Protein AF-A0A816FY00-F1 (afdb_monomer_lite)

Radius of gyration: 18.05 Å; chains: 1; bounding box: 45×48×45 Å

Organism: NCBI:txid392033

Sequence (236 aa):
DRNTFQRFDRFNANYNPVGKMMLREIFMKTDNYIDGLFFAELLQEVIADLEASKYQHAELRLSIQGKSIDEWEKLATWFLKNKMHSTNVSYMIQIPRIYNVHHANGKLKNFQELLTNLFQPLFDATINPESQPDLFRFMLLFTGFDSVDDESKPEKLLIENNMVCPDQWDTNENPPYAYYLFYMYANILTLNQLRRSRGLNTYQFRPHCGEAGDVSHLTAAYMFAENISHGLVLRQ

InterPro domains:
  IPR006329 AMP deaminase [PF19326] (1-235)
  IPR006329 AMP deaminase [PTHR11359] (1-235)
  IPR032466 Metal-dependent hydrolase [SSF51556] (2-235)

Foldseek 3Di:
DVCCQLAVVSVCVVCVVPSDNVVCQQQPDCDHPVNNVNVLVVLVVVQVVQQVPPPAAEEEEDEDALLALCSLLSVLCSCVVSVVDHPRYAYEYEYELPVLVSLVVVSDQWQVSSLCSVQVVLVVCLVPVPVRVSSVVVVQGHAAYEYDDNQADDDDLDPDPPDDDRVPGRDSDRHDLLVVLVSVQVSLVVSQVSCVVVVGHGHFYEYAFDQDHDPSRVVSCVVRGPYYDPNVNVVD

Secondary structure (DSSP, 8-state):
-TTSSS-HHHHHHHT-TTS-HHHHHHHS-SSSTTTTHHHHHHHHHHHHHHHHSTT--EEEEEE---S-TTHHHHHHHHHHHTT---SSEEEEEEEE--HHHHHHTTS-SSHHHHHHHHHHHHHHHHH-TTTSHHHHHHHTTEEEEEEE--TTS-------TTPPPTTT--SSSPPPHHHHHHHHHHHHHHHHHHHHHTT----EE--EESSSS-HHHHHHHHHH-S--EE-GGGG-

pLDDT: mean 87.2, std 15.58, range [35.19, 98.44]

Structure (mmCIF, N/CA/C/O backbone):
data_AF-A0A816FY00-F1
#
_entry.id   AF-A0A816FY00-F1
#
loop_
_atom_site.group_PDB
_atom_site.id
_atom_site.type_symbol
_atom_site.label_atom_id
_atom_site.label_alt_id
_atom_site.label_comp_id
_atom_site.label_asym_id
_atom_site.label_entity_id
_atom_site.label_seq_id
_atom_site.pdbx_PDB_ins_code
_atom_site.Cartn_x
_atom_site.Cartn_y
_atom_site.Cartn_z
_atom_site.occupancy
_atom_site.B_iso_or_equiv
_atom_site.auth_seq_id
_atom_site.auth_comp_id
_atom_site.auth_asym_id
_atom_site.auth_atom_id
_atom_site.pdbx_PDB_model_num
ATOM 1 N N . ASP A 1 1 ? -11.673 18.425 -9.192 1.00 37.00 1 ASP A N 1
ATOM 2 C CA . ASP A 1 1 ? -11.351 18.328 -10.628 1.00 37.00 1 ASP A CA 1
ATOM 3 C C . ASP A 1 1 ? -11.166 16.881 -11.047 1.00 37.00 1 ASP A C 1
ATOM 5 O O . ASP A 1 1 ? -10.530 16.128 -10.327 1.00 37.00 1 ASP A O 1
ATOM 9 N N . ARG A 1 2 ? -11.745 16.469 -12.181 1.00 37.97 2 ARG A N 1
ATOM 10 C CA . ARG A 1 2 ? -11.732 15.069 -12.669 1.00 37.97 2 ARG A CA 1
ATOM 11 C C . ARG A 1 2 ? -10.391 14.611 -13.268 1.00 37.97 2 ARG A C 1
ATOM 13 O O . ARG A 1 2 ? -10.253 13.440 -13.590 1.00 37.97 2 ARG A O 1
ATOM 20 N N . ASN A 1 3 ? -9.412 15.511 -13.377 1.00 37.44 3 ASN A N 1
ATOM 21 C CA . ASN A 1 3 ? -8.142 15.274 -14.078 1.00 37.44 3 ASN A CA 1
ATOM 22 C C . ASN A 1 3 ? -6.909 15.323 -13.152 1.00 37.44 3 ASN A C 1
ATOM 24 O O . ASN A 1 3 ? -5.776 15.353 -13.629 1.00 37.44 3 ASN A O 1
ATOM 28 N N . THR A 1 4 ? -7.107 15.379 -11.831 1.00 35.19 4 THR A N 1
ATOM 29 C CA . THR A 1 4 ? -6.018 15.429 -10.836 1.00 35.19 4 THR A CA 1
ATOM 30 C C . THR A 1 4 ? -5.309 14.083 -10.676 1.00 35.19 4 THR A C 1
ATOM 32 O O . THR A 1 4 ? -4.136 14.066 -10.320 1.00 35.19 4 THR A O 1
ATOM 35 N N . PHE A 1 5 ? -6.018 12.983 -10.949 1.00 40.91 5 PHE A N 1
ATOM 36 C CA . PHE A 1 5 ? -5.517 11.609 -10.831 1.00 40.91 5 PHE A CA 1
ATOM 37 C C . PHE A 1 5 ? -4.819 11.102 -12.103 1.00 40.91 5 PHE A C 1
ATOM 39 O O . PHE A 1 5 ? -3.927 10.275 -12.002 1.00 40.91 5 PHE A O 1
ATOM 46 N N . GLN A 1 6 ? -5.100 11.709 -13.263 1.00 39.25 6 GLN A N 1
ATOM 47 C CA . GLN A 1 6 ? -4.593 11.296 -14.584 1.00 39.25 6 GLN A CA 1
ATOM 48 C C . GLN A 1 6 ? -3.072 11.425 -14.780 1.00 39.25 6 GLN A C 1
ATOM 50 O O . GLN A 1 6 ? -2.568 11.071 -15.839 1.00 39.25 6 GLN A O 1
ATOM 55 N N . ARG A 1 7 ? -2.349 12.043 -13.838 1.00 42.03 7 ARG A N 1
ATOM 56 C CA . ARG A 1 7 ? -0.944 12.436 -14.005 1.00 42.03 7 ARG A CA 1
ATOM 57 C C . ARG A 1 7 ? -0.260 12.566 -12.649 1.00 42.03 7 ARG A C 1
ATOM 59 O O . ARG A 1 7 ? -0.547 13.502 -11.904 1.00 42.03 7 ARG A O 1
ATOM 66 N N . PHE A 1 8 ? 0.636 11.641 -12.305 1.00 43.47 8 PHE A N 1
ATOM 67 C CA . PHE A 1 8 ? 1.296 11.602 -10.988 1.00 43.47 8 PHE A CA 1
ATOM 68 C C . PHE A 1 8 ? 2.230 12.815 -10.756 1.00 43.47 8 PHE A C 1
ATOM 70 O O . PHE A 1 8 ? 2.408 13.282 -9.632 1.00 43.47 8 PHE A O 1
ATOM 77 N N . ASP A 1 9 ? 2.766 13.397 -11.831 1.00 42.59 9 ASP A N 1
ATOM 78 C CA . ASP A 1 9 ? 3.434 14.706 -11.887 1.00 42.59 9 ASP A CA 1
ATOM 79 C C . ASP A 1 9 ? 2.476 15.862 -11.541 1.00 42.59 9 ASP A C 1
ATOM 81 O O . ASP A 1 9 ? 2.833 16.738 -10.750 1.00 42.59 9 ASP A O 1
ATOM 85 N N . ARG A 1 10 ? 1.229 15.834 -12.034 1.00 44.03 10 ARG A N 1
ATOM 86 C CA . ARG A 1 10 ? 0.175 16.772 -11.608 1.00 44.03 10 ARG A CA 1
ATOM 87 C C . ARG A 1 10 ? -0.351 16.488 -10.207 1.00 44.03 10 ARG A C 1
ATOM 89 O O . ARG A 1 10 ? -0.669 17.442 -9.520 1.00 44.03 10 ARG A O 1
ATOM 96 N N . PHE A 1 11 ? -0.406 15.247 -9.736 1.00 44.97 11 PHE A N 1
ATOM 97 C CA . PHE A 1 11 ? -0.705 14.929 -8.334 1.00 44.97 11 PHE A CA 1
ATOM 98 C C . PHE A 1 11 ? 0.363 15.547 -7.417 1.00 44.97 11 PHE A C 1
ATOM 100 O O . PHE A 1 11 ? 0.049 16.303 -6.498 1.00 44.97 11 PHE A O 1
ATOM 107 N N . ASN A 1 12 ? 1.642 15.351 -7.746 1.00 44.19 12 ASN A N 1
ATOM 108 C CA . ASN A 1 12 ? 2.761 15.986 -7.052 1.00 44.19 12 ASN A CA 1
ATOM 109 C C . ASN A 1 12 ? 2.719 17.527 -7.125 1.00 44.19 12 ASN A C 1
ATOM 111 O O . ASN A 1 12 ? 3.155 18.172 -6.173 1.00 44.19 12 ASN A O 1
ATOM 115 N N . ALA A 1 13 ? 2.201 18.114 -8.212 1.00 42.22 13 ALA A N 1
ATOM 116 C CA . ALA A 1 13 ? 2.067 19.564 -8.391 1.00 42.22 13 ALA A CA 1
ATOM 117 C C . ALA A 1 13 ? 0.778 20.171 -7.790 1.00 42.22 13 ALA A C 1
ATOM 119 O O . ALA A 1 13 ? 0.798 21.318 -7.361 1.00 42.22 13 ALA A O 1
ATOM 120 N N . ASN A 1 14 ? -0.328 19.427 -7.716 1.00 42.84 14 ASN A N 1
ATOM 121 C CA . ASN A 1 14 ? -1.619 19.893 -7.193 1.00 42.84 14 ASN A CA 1
ATOM 122 C C . ASN A 1 14 ? -1.680 19.820 -5.660 1.00 42.84 14 ASN A C 1
ATOM 124 O O . ASN A 1 14 ? -2.319 20.657 -5.034 1.00 42.84 14 ASN A O 1
ATOM 128 N N . TYR A 1 15 ? -0.939 18.892 -5.045 1.00 44.06 15 TYR A N 1
ATOM 129 C CA . TYR A 1 15 ? -0.671 18.876 -3.598 1.00 44.06 15 TYR A CA 1
ATOM 130 C C . TYR A 1 15 ? 0.555 19.711 -3.211 1.00 44.06 15 TYR A C 1
ATOM 132 O O . TYR A 1 15 ? 1.129 19.568 -2.132 1.00 44.06 15 TYR A O 1
ATOM 140 N N . ASN A 1 16 ? 0.965 20.597 -4.114 1.00 41.16 16 ASN A N 1
ATOM 141 C CA . ASN A 1 16 ? 1.991 21.587 -3.893 1.00 41.16 16 ASN A CA 1
ATOM 142 C C . ASN A 1 16 ? 1.326 22.973 -3.899 1.00 41.16 16 ASN A C 1
ATOM 144 O O . ASN A 1 16 ? 1.417 23.681 -4.903 1.00 41.16 16 ASN A O 1
ATOM 148 N N . PRO A 1 17 ? 0.640 23.369 -2.804 1.00 39.69 17 PRO A N 1
ATOM 149 C CA . PRO A 1 17 ? -0.253 24.534 -2.776 1.00 39.69 17 PRO A CA 1
ATOM 150 C C . PRO A 1 17 ? 0.426 25.867 -3.145 1.00 39.69 17 PRO A C 1
ATOM 152 O O . PRO A 1 17 ? -0.260 26.863 -3.345 1.00 39.69 17 PRO A O 1
ATOM 155 N N . VAL A 1 18 ? 1.764 25.897 -3.256 1.00 42.09 18 VAL A N 1
ATOM 156 C CA . VAL A 1 18 ? 2.562 27.085 -3.614 1.00 42.09 18 VAL A CA 1
ATOM 157 C C . VAL A 1 18 ? 3.756 26.748 -4.537 1.00 42.09 18 VAL A C 1
ATOM 159 O O . VAL A 1 18 ? 4.705 27.521 -4.642 1.00 42.09 18 VAL A O 1
ATOM 162 N N . GLY A 1 19 ? 3.807 25.568 -5.166 1.00 43.88 19 GLY A N 1
ATOM 163 C CA . GLY A 1 19 ? 4.970 25.164 -5.981 1.00 43.88 19 GLY A CA 1
ATOM 164 C C . GLY A 1 19 ? 6.251 24.826 -5.185 1.00 43.88 19 GLY A C 1
ATOM 165 O O . GLY A 1 19 ? 7.264 24.454 -5.774 1.00 43.88 19 GLY A O 1
ATOM 166 N N . LYS A 1 20 ? 6.211 24.848 -3.846 1.00 51.03 20 LYS A N 1
ATOM 167 C CA . LYS A 1 20 ? 7.284 24.400 -2.942 1.00 51.03 20 LYS A CA 1
ATOM 168 C C . LYS A 1 20 ? 7.072 22.967 -2.425 1.00 51.03 20 LYS A C 1
ATOM 170 O O . LYS A 1 20 ? 6.266 22.746 -1.522 1.00 51.03 20 LYS A O 1
ATOM 175 N N . MET A 1 21 ? 7.901 22.022 -2.890 1.00 63.62 21 MET A N 1
ATOM 176 C CA . MET A 1 21 ? 7.924 20.616 -2.420 1.00 63.62 21 MET A CA 1
ATOM 177 C C . MET A 1 21 ? 7.972 20.473 -0.887 1.00 63.62 21 MET A C 1
ATOM 179 O O . MET A 1 21 ? 7.431 19.518 -0.334 1.00 63.62 21 MET A O 1
ATOM 183 N N . MET A 1 22 ? 8.560 21.462 -0.211 1.00 72.94 22 MET A N 1
ATOM 184 C CA . MET A 1 22 ? 8.667 21.548 1.244 1.00 72.94 22 MET A CA 1
ATOM 185 C C . MET A 1 22 ? 7.310 21.528 1.966 1.00 72.94 22 MET A C 1
ATOM 187 O O . MET A 1 22 ? 7.191 20.887 3.002 1.00 72.94 22 MET A O 1
ATOM 191 N N . LEU A 1 23 ? 6.264 22.172 1.432 1.00 78.31 23 LEU A N 1
ATOM 192 C CA . LEU A 1 23 ? 4.955 22.197 2.105 1.00 78.31 23 LEU A CA 1
ATOM 193 C C . LEU A 1 23 ? 4.289 20.824 2.089 1.00 78.31 23 LEU A C 1
ATOM 195 O O . LEU A 1 23 ? 3.746 20.387 3.096 1.00 78.31 23 LEU A O 1
ATOM 199 N N . ARG A 1 24 ? 4.389 20.108 0.969 1.00 78.19 24 ARG A N 1
ATOM 200 C CA . ARG A 1 24 ? 3.896 18.733 0.881 1.00 78.19 24 ARG A CA 1
ATOM 201 C C . ARG A 1 24 ? 4.625 17.819 1.863 1.00 78.19 24 ARG A C 1
ATOM 203 O O . ARG A 1 24 ? 4.010 16.960 2.480 1.00 78.19 24 ARG A O 1
ATOM 210 N N . GLU A 1 25 ? 5.933 17.995 2.004 1.00 79.69 25 GLU A N 1
ATOM 211 C CA . GLU A 1 25 ? 6.725 17.230 2.964 1.00 79.69 25 GLU A CA 1
ATOM 212 C C . GLU A 1 25 ? 6.317 17.500 4.414 1.00 79.69 25 GLU A C 1
ATOM 214 O O . GLU A 1 25 ? 6.213 16.563 5.201 1.00 79.69 25 GLU A O 1
ATOM 219 N N . ILE A 1 26 ? 6.021 18.753 4.752 1.00 84.12 26 ILE A N 1
ATOM 220 C CA . ILE A 1 26 ? 5.603 19.145 6.101 1.00 84.12 26 ILE A CA 1
ATOM 221 C C . ILE A 1 26 ? 4.173 18.673 6.415 1.00 84.12 26 ILE A C 1
ATOM 223 O O . ILE A 1 26 ? 3.938 18.126 7.490 1.00 84.12 26 ILE A O 1
ATOM 227 N N . PHE A 1 27 ? 3.225 18.862 5.493 1.00 85.56 27 PHE A N 1
ATOM 228 C CA . PHE A 1 27 ? 1.791 18.683 5.767 1.00 85.56 27 PHE A CA 1
ATOM 229 C C . PHE A 1 27 ? 1.194 17.366 5.265 1.00 85.56 27 PHE A C 1
ATOM 231 O O . PHE A 1 27 ? 0.090 17.019 5.666 1.00 85.56 27 PHE A O 1
ATOM 238 N N . MET A 1 28 ? 1.867 16.646 4.363 1.00 84.81 28 MET A N 1
ATOM 239 C CA . MET A 1 28 ? 1.274 15.505 3.643 1.00 84.81 28 MET A CA 1
ATOM 240 C C . MET A 1 28 ? 2.173 14.265 3.603 1.00 84.81 28 MET A C 1
ATOM 242 O O . MET A 1 28 ? 2.001 13.399 2.743 1.00 84.81 28 MET A O 1
ATOM 246 N N . LYS A 1 29 ? 3.155 14.175 4.505 1.00 84.38 29 LYS A N 1
ATOM 247 C CA . LYS A 1 29 ? 3.964 12.969 4.709 1.00 84.38 29 LYS A CA 1
ATOM 248 C C . LYS A 1 29 ? 3.895 12.523 6.164 1.00 84.38 29 LYS A C 1
ATOM 250 O O . LYS A 1 29 ? 3.861 13.350 7.069 1.00 84.38 29 LYS A O 1
ATOM 255 N N . THR A 1 30 ? 3.928 11.209 6.357 1.00 84.75 30 THR A N 1
ATOM 256 C CA . THR A 1 30 ? 4.007 10.547 7.667 1.00 84.75 30 THR A CA 1
ATOM 257 C C . THR A 1 30 ? 5.430 10.564 8.240 1.00 84.75 30 THR A C 1
ATOM 259 O O . THR A 1 30 ? 5.605 10.689 9.445 1.00 84.75 30 THR A O 1
ATOM 262 N N . ASP A 1 31 ? 6.445 10.487 7.374 1.00 85.00 31 ASP A N 1
ATOM 263 C CA . ASP A 1 31 ? 7.877 10.522 7.710 1.00 85.00 31 ASP A CA 1
ATOM 264 C C . ASP A 1 31 ? 8.455 11.893 7.307 1.00 85.00 31 ASP A C 1
ATOM 266 O O . ASP A 1 31 ? 8.712 12.148 6.124 1.00 85.00 31 ASP A O 1
ATOM 270 N N . ASN A 1 32 ? 8.583 12.805 8.278 1.00 87.00 32 ASN A N 1
ATOM 271 C CA . ASN A 1 32 ? 9.189 14.132 8.121 1.00 87.00 32 ASN A CA 1
ATOM 272 C C . ASN A 1 32 ? 9.865 14.592 9.433 1.00 87.00 32 ASN A C 1
ATOM 274 O O . ASN A 1 32 ? 9.878 13.855 10.412 1.00 87.00 32 ASN A O 1
ATOM 278 N N . TYR A 1 33 ? 10.425 15.809 9.465 1.00 87.31 33 TYR A N 1
ATOM 279 C CA . TYR A 1 33 ? 11.189 16.327 10.617 1.00 87.31 33 TYR A CA 1
ATOM 280 C C . TYR A 1 33 ? 10.426 16.333 11.958 1.00 87.31 33 TYR A C 1
ATOM 282 O O . TYR A 1 33 ? 11.054 16.293 13.011 1.00 87.31 33 TYR A O 1
ATOM 290 N N . ILE A 1 34 ? 9.092 16.392 11.928 1.00 90.19 34 ILE A N 1
ATOM 291 C CA . ILE A 1 34 ? 8.226 16.406 13.118 1.00 90.19 34 ILE A CA 1
ATOM 292 C C . ILE A 1 34 ? 7.357 15.143 13.207 1.00 90.19 34 ILE A C 1
ATOM 294 O O . ILE A 1 34 ? 6.250 15.188 13.743 1.00 90.19 34 ILE A O 1
ATOM 298 N N . ASP A 1 35 ? 7.826 14.034 12.630 1.00 89.88 35 ASP A N 1
ATOM 299 C CA . ASP A 1 35 ? 7.132 12.743 12.601 1.00 89.88 35 ASP A CA 1
ATOM 300 C C . ASP A 1 35 ? 5.690 12.844 12.074 1.00 89.88 35 ASP A C 1
ATOM 302 O O . ASP A 1 35 ? 4.761 12.271 12.642 1.00 89.88 35 ASP A O 1
ATOM 306 N N . GLY A 1 36 ? 5.466 13.644 11.027 1.00 90.56 36 GLY A N 1
ATOM 307 C CA . GLY A 1 36 ? 4.172 13.727 10.349 1.00 90.56 36 GLY A CA 1
ATOM 308 C C . GLY A 1 36 ? 3.031 14.287 11.203 1.00 90.56 36 GLY A C 1
ATOM 309 O O . GLY A 1 36 ? 1.873 14.004 10.895 1.00 90.56 36 GLY A O 1
ATOM 310 N N . LEU A 1 37 ? 3.327 15.061 12.256 1.00 92.19 37 LEU A N 1
ATOM 311 C CA . LEU A 1 37 ? 2.327 15.614 13.180 1.00 92.19 37 LEU A CA 1
ATOM 312 C C . LEU A 1 37 ? 1.216 16.393 12.460 1.00 92.19 37 LEU A C 1
ATOM 314 O O . LEU A 1 37 ? 0.043 16.117 12.675 1.00 92.19 37 LEU A O 1
ATOM 318 N N . PHE A 1 38 ? 1.561 17.307 11.549 1.00 93.06 38 PHE A N 1
ATOM 319 C CA . PHE A 1 38 ? 0.537 18.085 10.841 1.00 93.06 38 PHE A CA 1
ATOM 320 C C . PHE A 1 38 ? -0.336 17.236 9.918 1.00 93.06 38 PHE A C 1
ATOM 322 O O . PHE A 1 38 ? -1.526 17.503 9.769 1.00 93.06 38 PHE A O 1
ATOM 329 N N . PHE A 1 39 ? 0.247 16.212 9.287 1.00 93.69 39 PHE A N 1
ATOM 330 C CA . PHE A 1 39 ? -0.537 15.298 8.465 1.00 93.69 39 PHE A CA 1
ATOM 331 C C . PHE A 1 39 ? -1.509 14.491 9.331 1.00 93.69 39 PHE A C 1
ATOM 333 O O . PHE A 1 39 ? -2.654 14.282 8.938 1.00 93.69 39 PHE A O 1
ATOM 340 N N . ALA A 1 40 ? -1.067 14.086 10.524 1.00 94.31 40 ALA A N 1
ATOM 341 C CA . ALA A 1 40 ? -1.908 13.421 11.504 1.00 94.31 40 ALA A CA 1
ATOM 342 C C . ALA A 1 40 ? -3.064 14.317 11.977 1.00 94.31 40 ALA A C 1
ATOM 344 O O . ALA A 1 40 ? -4.211 13.889 11.917 1.00 94.31 40 ALA A O 1
ATOM 345 N N . GLU A 1 41 ? -2.792 15.558 12.383 1.00 94.50 41 GLU A N 1
ATOM 346 C CA . GLU A 1 41 ? -3.830 16.505 12.819 1.00 94.50 41 GLU A CA 1
ATOM 347 C C . GLU A 1 41 ? -4.879 16.736 11.723 1.00 94.50 41 GLU A C 1
ATOM 349 O O . GLU A 1 41 ? -6.076 16.612 11.966 1.00 94.50 41 GLU A O 1
ATOM 354 N N . LEU A 1 42 ? -4.438 16.973 10.484 1.00 93.38 42 LEU A N 1
ATOM 355 C CA . LEU A 1 42 ? -5.351 17.157 9.358 1.00 93.38 42 LEU A CA 1
ATOM 356 C C . LEU A 1 42 ? -6.198 15.907 9.092 1.00 93.38 42 LEU A C 1
ATOM 358 O O . LEU A 1 42 ? -7.389 16.011 8.804 1.00 93.38 42 LEU A O 1
ATOM 362 N N . LEU A 1 43 ? -5.594 14.721 9.179 1.00 94.06 43 LEU A N 1
ATOM 363 C CA . LEU A 1 43 ? -6.311 13.473 8.961 1.00 94.06 43 LEU A CA 1
ATOM 364 C C . LEU A 1 43 ? -7.305 13.175 10.092 1.00 94.06 43 LEU A C 1
ATOM 366 O O . LEU A 1 43 ? -8.374 12.641 9.816 1.00 94.06 43 LEU A O 1
ATOM 370 N N . GLN A 1 44 ? -6.990 13.543 11.336 1.00 94.94 44 GLN A N 1
ATOM 371 C CA . GLN A 1 44 ? -7.897 13.394 12.477 1.00 94.94 44 GLN A CA 1
ATOM 372 C C . GLN A 1 44 ? -9.168 14.226 12.318 1.00 94.94 44 GLN A C 1
ATOM 374 O O . GLN A 1 44 ? -10.246 13.702 12.578 1.00 94.94 44 GLN A O 1
ATOM 379 N N . GLU A 1 45 ? -9.068 15.465 11.829 1.00 95.00 45 GLU A N 1
ATOM 380 C CA . GLU A 1 45 ? -10.251 16.287 11.530 1.00 95.00 45 GLU A CA 1
ATOM 381 C C . GLU A 1 45 ? -11.140 15.617 10.468 1.00 95.00 45 GLU A C 1
ATOM 383 O O . GLU A 1 45 ? -12.352 15.502 10.638 1.00 95.00 45 GLU A O 1
ATOM 388 N N . VAL A 1 46 ? -10.537 15.060 9.409 1.00 93.75 46 VAL A N 1
ATOM 389 C CA . VAL A 1 46 ? -11.278 14.320 8.370 1.00 93.75 46 VAL A CA 1
ATOM 390 C C . VAL A 1 46 ? -11.934 13.053 8.929 1.00 93.75 46 VAL A C 1
ATOM 392 O O . VAL A 1 46 ? -13.061 12.723 8.557 1.00 93.75 46 VAL A O 1
ATOM 395 N N . ILE A 1 47 ? -11.244 12.325 9.811 1.00 95.00 47 ILE A N 1
ATOM 396 C CA . ILE A 1 47 ? -11.801 11.144 10.481 1.00 95.00 47 ILE A CA 1
ATOM 397 C C . ILE A 1 47 ? -12.989 11.551 11.359 1.00 95.00 47 ILE A C 1
ATOM 399 O O . ILE A 1 47 ? -14.031 10.907 11.278 1.00 95.00 47 ILE A O 1
ATOM 403 N N . ALA A 1 48 ? -12.864 12.625 12.141 1.00 94.44 48 ALA A N 1
ATOM 404 C CA . ALA A 1 48 ? -13.931 13.119 13.008 1.00 94.44 48 ALA A CA 1
ATOM 405 C C . ALA A 1 48 ? -15.187 13.505 12.207 1.00 94.44 48 ALA A C 1
ATOM 407 O O . ALA A 1 48 ? -16.300 13.133 12.586 1.00 94.44 48 ALA A O 1
ATOM 408 N N . ASP A 1 49 ? -15.015 14.168 11.060 1.00 94.06 49 ASP A N 1
ATOM 409 C CA . ASP A 1 49 ? -16.117 14.493 10.148 1.00 94.06 49 ASP A CA 1
ATOM 410 C C . ASP A 1 49 ? -16.798 13.233 9.583 1.00 94.06 49 ASP A C 1
ATOM 412 O O . ASP A 1 49 ? -18.029 13.161 9.505 1.00 94.06 49 ASP A O 1
ATOM 416 N N . LEU A 1 50 ? -16.016 12.213 9.208 1.00 94.31 50 LEU A N 1
ATOM 417 C CA . LEU A 1 50 ? -16.548 10.937 8.714 1.00 94.31 50 LEU A CA 1
ATOM 418 C C . LEU A 1 50 ? -17.280 10.152 9.811 1.00 94.31 50 LEU A C 1
ATOM 420 O O . LEU A 1 50 ? -18.311 9.545 9.531 1.00 94.31 50 LEU A O 1
ATOM 424 N N . GLU A 1 51 ? -16.801 10.193 11.054 1.00 93.62 51 GLU A N 1
ATOM 425 C CA . GLU A 1 51 ? -17.455 9.557 12.206 1.00 93.62 51 GLU A CA 1
ATOM 426 C C . GLU A 1 51 ? -18.758 10.255 12.609 1.00 93.62 51 GLU A C 1
ATOM 428 O O . GLU A 1 51 ? -19.712 9.595 13.030 1.00 93.62 51 GLU A O 1
ATOM 433 N N . ALA A 1 52 ? -18.852 11.575 12.421 1.00 92.88 52 ALA A N 1
ATOM 434 C CA . ALA A 1 52 ? -20.098 12.314 12.620 1.00 92.88 52 ALA A CA 1
ATOM 435 C C . ALA A 1 52 ? -21.196 11.891 11.620 1.00 92.88 52 ALA A C 1
ATOM 437 O O . ALA A 1 52 ? -22.392 12.063 11.881 1.00 92.88 52 ALA A O 1
ATOM 438 N N . SER A 1 53 ? -20.811 11.307 10.482 1.00 92.44 53 SER A N 1
ATOM 439 C CA . SER A 1 53 ? -21.710 10.888 9.414 1.00 92.44 53 SER A CA 1
ATOM 440 C C . SER A 1 53 ? -21.970 9.379 9.437 1.00 92.44 53 SER A C 1
ATOM 442 O O . SER A 1 53 ? -21.201 8.566 8.932 1.00 92.44 53 SER A O 1
ATOM 444 N N . LYS A 1 54 ? -23.136 8.983 9.965 1.00 88.50 54 LYS A N 1
ATOM 445 C CA . LYS A 1 54 ? -23.503 7.571 10.206 1.00 88.50 54 LYS A CA 1
ATOM 446 C C . LYS A 1 54 ? -23.347 6.628 9.001 1.00 88.50 54 LYS A C 1
ATOM 448 O O . LYS A 1 54 ? -23.126 5.439 9.197 1.00 88.50 54 LYS A O 1
ATOM 453 N N . TYR A 1 55 ? -23.541 7.122 7.779 1.00 92.56 55 TYR A N 1
ATOM 454 C CA . TYR A 1 55 ? -23.584 6.289 6.569 1.00 92.56 55 TYR A CA 1
ATOM 455 C C . TYR A 1 55 ? -22.399 6.514 5.630 1.00 92.56 55 TYR A C 1
ATOM 457 O O . TYR A 1 55 ? -22.369 5.941 4.540 1.00 92.56 55 TYR A O 1
ATOM 465 N N . GLN A 1 56 ? -21.445 7.364 6.010 1.00 93.75 56 GLN A N 1
ATOM 466 C CA . GLN A 1 56 ? -20.262 7.621 5.203 1.00 93.75 56 GLN A CA 1
ATOM 467 C C . GLN A 1 56 ? -19.094 6.814 5.750 1.00 93.75 56 GLN A C 1
ATOM 469 O O . GLN A 1 56 ? -18.719 6.926 6.913 1.00 93.75 56 GLN A O 1
ATOM 474 N N . HIS A 1 57 ? -18.530 5.994 4.872 1.00 94.81 57 HIS A N 1
ATOM 475 C CA . HIS A 1 57 ? -17.335 5.216 5.142 1.00 94.81 57 HIS A CA 1
ATOM 476 C C . HIS A 1 57 ? -16.286 5.549 4.092 1.00 94.81 57 HIS A C 1
ATOM 478 O O . HIS A 1 57 ? -16.618 5.827 2.936 1.00 94.81 57 HIS A O 1
ATOM 484 N N . ALA A 1 58 ? -15.023 5.498 4.494 1.00 95.25 58 ALA A N 1
ATOM 485 C CA . ALA A 1 58 ? -13.903 5.718 3.598 1.00 95.25 58 ALA A CA 1
ATOM 486 C C . ALA A 1 58 ? -12.883 4.592 3.738 1.00 95.25 58 ALA A C 1
ATOM 488 O O . ALA A 1 58 ? -12.596 4.120 4.836 1.00 95.25 58 ALA A O 1
ATOM 489 N N . GLU A 1 59 ? -12.300 4.192 2.615 1.00 95.12 59 GLU A N 1
ATOM 490 C CA . GLU A 1 59 ? -11.085 3.390 2.611 1.00 95.12 59 GLU A CA 1
ATOM 491 C C . GLU A 1 59 ? -9.940 4.264 2.106 1.00 95.12 59 GLU A C 1
ATOM 493 O O . GLU A 1 59 ? -9.862 4.602 0.923 1.00 95.12 59 GLU A O 1
ATOM 498 N N . LEU A 1 60 ? -9.095 4.702 3.035 1.00 94.94 60 LEU A N 1
ATOM 499 C CA . LEU A 1 60 ? -7.984 5.597 2.754 1.00 94.94 60 LEU A CA 1
ATOM 500 C C . LEU A 1 60 ? -6.736 4.806 2.382 1.00 94.94 60 LEU A C 1
ATOM 502 O O . LEU A 1 60 ? -6.505 3.696 2.856 1.00 94.94 60 LEU A O 1
ATOM 506 N N . ARG A 1 61 ? -5.900 5.406 1.541 1.00 94.44 61 ARG A N 1
ATOM 507 C CA . ARG A 1 61 ? -4.665 4.796 1.053 1.00 94.44 61 ARG A CA 1
ATOM 508 C C . ARG A 1 61 ? -3.462 5.442 1.724 1.00 94.44 61 ARG A C 1
ATOM 510 O O . ARG A 1 61 ? -3.295 6.657 1.642 1.00 94.44 61 ARG A O 1
ATOM 517 N N . LEU A 1 62 ? -2.634 4.632 2.376 1.00 94.25 62 LEU A N 1
ATOM 518 C CA . LEU A 1 62 ? -1.353 5.047 2.949 1.00 94.25 62 LEU A CA 1
ATOM 519 C C . LEU A 1 62 ? -0.221 4.461 2.120 1.00 94.25 62 LEU A C 1
ATOM 521 O O . LEU A 1 62 ? -0.235 3.275 1.807 1.00 94.25 62 LEU A O 1
ATOM 525 N N . SER A 1 63 ? 0.755 5.286 1.757 1.00 92.50 63 SER A N 1
ATOM 526 C CA . SER A 1 63 ? 1.813 4.851 0.850 1.00 92.50 63 SER A CA 1
ATOM 527 C C . SER A 1 63 ? 3.001 4.225 1.584 1.00 92.50 63 SER A C 1
ATOM 529 O O . SER A 1 63 ? 3.499 4.799 2.550 1.00 92.50 63 SER A O 1
ATOM 531 N N . ILE A 1 64 ? 3.503 3.108 1.054 1.00 94.19 64 ILE A N 1
ATOM 532 C CA . ILE A 1 64 ? 4.820 2.537 1.363 1.00 94.19 64 ILE A CA 1
ATOM 533 C C . ILE A 1 64 ? 5.577 2.382 0.050 1.00 94.19 64 ILE A C 1
ATOM 535 O O . ILE A 1 64 ? 5.076 1.780 -0.896 1.00 94.19 64 ILE A O 1
ATOM 539 N N . GLN A 1 65 ? 6.777 2.948 -0.022 1.00 89.88 65 GLN A N 1
ATOM 540 C CA . GLN A 1 65 ? 7.581 2.989 -1.243 1.00 89.88 65 GLN A CA 1
ATOM 541 C C . GLN A 1 65 ? 8.487 1.767 -1.409 1.00 89.88 65 GLN A C 1
ATOM 543 O O . GLN A 1 65 ? 8.923 1.492 -2.522 1.00 89.88 65 GLN A O 1
ATOM 548 N N . GLY A 1 66 ? 8.798 1.048 -0.327 1.00 91.12 66 GLY A N 1
ATOM 549 C CA . GLY A 1 66 ? 9.740 -0.072 -0.349 1.00 91.12 66 GLY A CA 1
ATOM 550 C C . GLY A 1 66 ? 11.196 0.384 -0.485 1.00 91.12 66 GLY A C 1
ATOM 551 O O . GLY A 1 66 ? 12.052 -0.379 -0.928 1.00 91.12 66 GLY A O 1
ATOM 552 N N . LYS A 1 67 ? 11.498 1.635 -0.109 1.00 90.00 67 LYS A N 1
ATOM 553 C CA . LYS A 1 67 ? 12.854 2.216 -0.196 1.00 90.00 67 LYS A CA 1
ATOM 554 C C . LYS A 1 67 ? 13.810 1.669 0.872 1.00 90.00 67 LYS A C 1
ATOM 556 O O . LYS A 1 67 ? 15.020 1.757 0.705 1.00 90.00 67 LYS A O 1
ATOM 561 N N . SER A 1 68 ? 13.262 1.211 1.994 1.00 93.12 68 SER A N 1
ATOM 562 C CA . SER A 1 68 ? 13.991 0.732 3.169 1.00 93.12 68 SER A CA 1
ATOM 563 C C . SER A 1 68 ? 13.093 -0.188 3.985 1.00 93.12 68 SER A C 1
ATOM 565 O O . SER A 1 68 ? 11.890 0.062 4.066 1.00 93.12 68 SER A O 1
ATOM 567 N N . ILE A 1 69 ? 13.679 -1.179 4.652 1.00 94.19 69 ILE A N 1
ATOM 568 C CA . ILE A 1 69 ? 12.946 -2.134 5.492 1.00 94.19 69 ILE A CA 1
ATOM 569 C C . ILE A 1 69 ? 12.228 -1.464 6.682 1.00 94.19 69 ILE A C 1
ATOM 571 O O . ILE A 1 69 ? 11.114 -1.846 7.028 1.00 94.19 69 ILE A O 1
ATOM 575 N N . ASP A 1 70 ? 12.804 -0.381 7.215 1.00 94.38 70 ASP A N 1
ATOM 576 C CA . ASP A 1 70 ? 12.280 0.363 8.373 1.00 94.38 70 ASP A CA 1
ATOM 577 C C . ASP A 1 70 ? 10.999 1.167 8.068 1.00 94.38 70 ASP A C 1
ATOM 579 O O . ASP A 1 70 ? 10.393 1.759 8.960 1.00 94.38 70 ASP A O 1
ATOM 583 N N . GLU A 1 71 ? 10.580 1.250 6.799 1.00 95.12 71 GLU A N 1
ATOM 584 C CA . GLU A 1 71 ? 9.429 2.065 6.389 1.00 95.12 71 GLU A CA 1
ATOM 585 C C . GLU A 1 71 ? 8.123 1.587 7.043 1.00 95.12 71 GLU A C 1
ATOM 587 O O . GLU A 1 71 ? 7.295 2.407 7.447 1.00 95.12 71 GLU A O 1
ATOM 592 N N . TRP A 1 72 ? 7.977 0.272 7.222 1.00 96.38 72 TRP A N 1
ATOM 593 C CA . TRP A 1 72 ? 6.836 -0.335 7.905 1.00 96.38 72 TRP A CA 1
ATOM 594 C C . TRP A 1 72 ? 6.764 0.035 9.382 1.00 96.38 72 TRP A C 1
ATOM 596 O O . TRP A 1 72 ? 5.695 0.410 9.865 1.00 96.38 72 TRP A O 1
ATOM 606 N N . GLU A 1 73 ? 7.888 -0.039 10.093 1.00 95.00 73 GLU A N 1
ATOM 607 C CA . GLU A 1 73 ? 7.946 0.279 11.520 1.00 95.00 73 GLU A CA 1
ATOM 608 C C . GLU A 1 73 ? 7.638 1.760 11.764 1.00 95.00 73 GLU A C 1
ATOM 610 O O . GLU A 1 73 ? 6.827 2.095 12.632 1.00 95.00 73 GLU A O 1
ATOM 615 N N . LYS A 1 74 ? 8.200 2.652 10.938 1.00 95.00 74 LYS A N 1
ATOM 616 C CA . LYS A 1 74 ? 7.907 4.090 11.000 1.00 95.00 74 LYS A CA 1
ATOM 617 C C . LYS A 1 74 ? 6.429 4.382 10.774 1.00 95.00 74 LYS A C 1
ATOM 619 O O . LYS A 1 74 ? 5.833 5.143 11.537 1.00 95.00 74 LYS A O 1
ATOM 624 N N . LEU A 1 75 ? 5.827 3.776 9.746 1.00 95.94 75 LEU A N 1
ATOM 625 C CA . LEU A 1 75 ? 4.412 3.985 9.449 1.00 95.94 75 LEU A CA 1
ATOM 626 C C . LEU A 1 75 ? 3.520 3.447 10.573 1.00 95.94 75 LEU A C 1
ATOM 628 O O . LEU A 1 75 ? 2.591 4.137 10.989 1.00 95.94 75 LEU A O 1
ATOM 632 N N . ALA A 1 76 ? 3.814 2.252 11.087 1.00 96.50 76 ALA A N 1
ATOM 633 C CA . ALA A 1 76 ? 3.057 1.643 12.175 1.00 96.50 76 ALA A CA 1
ATOM 634 C C . ALA A 1 76 ? 3.136 2.476 13.463 1.00 96.50 76 ALA A C 1
ATOM 636 O O . ALA A 1 76 ? 2.109 2.760 14.084 1.00 96.50 76 ALA A O 1
ATOM 637 N N . THR A 1 77 ? 4.337 2.942 13.813 1.00 95.69 77 THR A N 1
ATOM 638 C CA . THR A 1 77 ? 4.566 3.824 14.964 1.00 95.69 77 THR A CA 1
ATOM 639 C C . THR A 1 77 ? 3.784 5.125 14.813 1.00 95.69 77 THR A C 1
ATOM 641 O O . THR A 1 77 ? 3.065 5.526 15.729 1.00 95.69 77 THR A O 1
ATOM 644 N N . TRP A 1 78 ? 3.862 5.769 13.643 1.00 96.00 78 TRP A N 1
ATOM 645 C CA . TRP A 1 78 ? 3.107 6.986 13.342 1.00 96.00 78 TRP A CA 1
ATOM 646 C C . TRP A 1 78 ? 1.595 6.767 13.476 1.00 96.00 78 TRP A C 1
ATOM 648 O O . TRP A 1 78 ? 0.901 7.572 14.101 1.00 96.00 78 TRP A O 1
ATOM 658 N N . PHE A 1 79 ? 1.087 5.662 12.933 1.00 96.38 79 PHE A N 1
ATOM 659 C CA . PHE A 1 79 ? -0.335 5.340 12.933 1.00 96.38 79 PHE A CA 1
ATOM 660 C C . PHE A 1 79 ? -0.879 5.150 14.357 1.00 96.38 79 PHE A C 1
ATOM 662 O O . PHE A 1 79 ? -1.916 5.717 14.715 1.00 96.38 79 PHE A O 1
ATOM 669 N N . LEU A 1 80 ? -0.167 4.381 15.187 1.00 95.19 80 LEU A N 1
ATOM 670 C CA . LEU A 1 80 ? -0.576 4.085 16.561 1.00 95.19 80 LEU A CA 1
ATOM 671 C C . LEU A 1 80 ? -0.399 5.288 17.489 1.00 95.19 80 LEU A C 1
ATOM 673 O O . LEU A 1 80 ? -1.316 5.605 18.249 1.00 95.19 80 LEU A O 1
ATOM 677 N N . LYS A 1 81 ? 0.738 5.993 17.398 1.00 95.25 81 LYS A N 1
ATOM 678 C CA . LYS A 1 81 ? 1.031 7.199 18.194 1.00 95.25 81 LYS A CA 1
ATOM 679 C C . LYS A 1 81 ? -0.051 8.258 18.008 1.00 95.25 81 LYS A C 1
ATOM 681 O O . LYS A 1 81 ? -0.510 8.842 18.987 1.00 95.25 81 LYS A O 1
ATOM 686 N N . ASN A 1 82 ? -0.495 8.455 16.768 1.00 94.81 82 ASN A N 1
ATOM 687 C CA . ASN A 1 82 ? -1.522 9.435 16.436 1.00 94.81 82 ASN A CA 1
ATOM 688 C C . ASN A 1 82 ? -2.954 8.863 16.455 1.00 94.81 82 ASN A C 1
ATOM 690 O O . ASN A 1 82 ? -3.887 9.556 16.065 1.00 94.81 82 ASN A O 1
ATOM 694 N N . LYS A 1 83 ? -3.159 7.622 16.925 1.00 94.12 83 LYS A N 1
ATOM 695 C CA . LYS A 1 83 ? -4.481 6.988 17.088 1.00 94.12 83 LYS A CA 1
ATOM 696 C C . LYS A 1 83 ? -5.355 7.033 15.827 1.00 94.12 83 LYS A C 1
ATOM 698 O O . LYS A 1 83 ? -6.555 7.251 15.926 1.00 94.12 83 LYS A O 1
ATOM 703 N N . MET A 1 84 ? -4.782 6.738 14.666 1.00 93.44 84 MET A N 1
ATOM 704 C CA . MET A 1 84 ? -5.439 6.814 13.347 1.00 93.44 84 MET A CA 1
ATOM 705 C C . MET A 1 84 ? -6.498 5.728 13.082 1.00 93.44 84 MET A C 1
ATOM 707 O O . MET A 1 84 ? -6.757 5.370 11.945 1.00 93.44 84 MET A O 1
ATOM 711 N N . HIS A 1 85 ? -7.099 5.146 14.113 1.00 91.44 85 HIS A N 1
ATOM 712 C CA . HIS A 1 85 ? -8.116 4.109 13.962 1.00 91.44 85 HIS A CA 1
ATOM 713 C C . HIS A 1 85 ? -9.510 4.735 14.038 1.00 91.44 85 HIS A C 1
ATOM 715 O O . HIS A 1 85 ? -9.727 5.656 14.818 1.00 91.44 85 HIS A O 1
ATOM 721 N N . SER A 1 86 ? -10.450 4.214 13.253 1.00 92.88 86 SER A N 1
ATOM 722 C CA . SER A 1 86 ? -11.840 4.669 13.229 1.00 92.88 86 SER A CA 1
ATOM 723 C C . SER A 1 86 ? -12.765 3.517 12.855 1.00 92.88 86 SER A C 1
ATOM 725 O O . SER A 1 86 ? -12.350 2.559 12.205 1.00 92.88 86 SER A O 1
ATOM 727 N N . THR A 1 87 ? -14.036 3.612 13.244 1.00 91.50 87 THR A N 1
ATOM 728 C CA . THR A 1 87 ? -15.069 2.665 12.786 1.00 91.50 87 THR A CA 1
ATOM 729 C C . THR A 1 87 ? -15.577 2.977 11.374 1.00 91.50 87 THR A C 1
ATOM 731 O O . THR A 1 87 ? -16.039 2.078 10.670 1.00 91.50 87 THR A O 1
ATOM 734 N N . ASN A 1 88 ? -15.448 4.231 10.929 1.00 94.19 88 ASN A N 1
ATOM 735 C CA . ASN A 1 88 ? -15.892 4.686 9.612 1.00 94.19 88 ASN A CA 1
ATOM 736 C C . ASN A 1 88 ? -14.774 4.644 8.563 1.00 94.19 88 ASN A C 1
ATOM 738 O O . ASN A 1 88 ? -15.062 4.648 7.364 1.00 94.19 88 ASN A O 1
ATOM 742 N N . VAL A 1 89 ? -13.514 4.574 9.001 1.00 95.69 89 VAL A N 1
ATOM 743 C CA . VAL A 1 89 ? -12.344 4.610 8.121 1.00 95.69 89 VAL A CA 1
ATOM 744 C C . VAL A 1 89 ? -11.555 3.310 8.191 1.00 95.69 89 VAL A C 1
ATOM 746 O O . VAL A 1 89 ? -11.123 2.875 9.253 1.00 95.69 89 VAL A O 1
ATOM 749 N N . SER A 1 90 ? -11.337 2.706 7.028 1.00 94.50 90 SER A N 1
ATOM 750 C CA . SER A 1 90 ? -10.408 1.592 6.827 1.00 94.50 90 SER A CA 1
ATOM 751 C C . SER A 1 90 ? -9.195 2.050 6.027 1.00 94.50 90 SER A C 1
ATOM 753 O O . SER A 1 90 ? -9.250 3.062 5.329 1.00 94.50 90 SER A O 1
ATOM 755 N N . TYR A 1 91 ? -8.098 1.299 6.108 1.00 96.12 91 TYR A N 1
ATOM 756 C CA . TYR A 1 91 ? -6.849 1.655 5.440 1.00 96.12 91 TYR A CA 1
ATOM 757 C C . TYR A 1 91 ? -6.398 0.573 4.472 1.00 96.12 91 TYR A C 1
ATOM 759 O O . TYR A 1 91 ? -6.516 -0.617 4.748 1.00 96.12 91 TYR A O 1
ATOM 767 N N . MET A 1 92 ? -5.819 1.002 3.361 1.00 96.00 92 MET A N 1
ATOM 768 C CA . MET A 1 92 ? -5.186 0.165 2.356 1.00 96.00 92 MET A CA 1
ATOM 769 C C . MET A 1 92 ? -3.763 0.659 2.117 1.00 96.00 92 MET A C 1
ATOM 771 O O . MET A 1 92 ? -3.507 1.864 2.094 1.00 96.00 92 MET A O 1
ATOM 775 N N . ILE A 1 93 ? -2.834 -0.270 1.927 1.00 97.25 93 ILE A N 1
ATOM 776 C CA . ILE A 1 93 ? -1.434 0.058 1.684 1.00 97.25 93 ILE A CA 1
ATOM 777 C C . ILE A 1 93 ? -1.207 0.225 0.190 1.00 97.25 93 ILE A C 1
ATOM 779 O O . ILE A 1 93 ? -1.402 -0.694 -0.598 1.00 97.25 93 ILE A O 1
ATOM 783 N N . GLN A 1 94 ? -0.787 1.417 -0.194 1.00 95.19 94 GLN A N 1
ATOM 784 C CA . GLN A 1 94 ? -0.534 1.805 -1.567 1.00 95.19 94 GLN A CA 1
ATOM 785 C C . GLN A 1 94 ? 0.963 1.737 -1.865 1.00 95.19 94 GLN A C 1
ATOM 787 O O . GLN A 1 94 ? 1.775 2.335 -1.163 1.00 95.19 94 GLN A O 1
ATOM 792 N N . ILE A 1 95 ? 1.331 1.049 -2.937 1.00 95.12 95 ILE A N 1
ATOM 793 C CA . ILE A 1 95 ? 2.717 0.809 -3.327 1.00 95.12 95 ILE A CA 1
ATOM 794 C C . ILE A 1 95 ? 2.940 1.412 -4.717 1.00 95.12 95 ILE A C 1
ATOM 796 O O . ILE A 1 95 ? 2.397 0.908 -5.707 1.00 95.12 95 ILE A O 1
ATOM 800 N N . PRO A 1 96 ? 3.705 2.513 -4.818 1.00 93.00 96 PRO A N 1
ATOM 801 C CA . PRO A 1 96 ? 3.993 3.135 -6.096 1.00 93.00 96 PRO A CA 1
ATOM 802 C C . PRO A 1 96 ? 5.019 2.317 -6.900 1.00 93.00 96 PRO A C 1
ATOM 804 O O . PRO A 1 96 ? 6.069 1.935 -6.383 1.00 93.00 96 PRO A O 1
ATOM 807 N N . ARG A 1 97 ? 4.755 2.080 -8.190 1.00 90.75 97 ARG A N 1
ATOM 808 C CA . ARG A 1 97 ? 5.624 1.344 -9.128 1.00 90.75 97 ARG A CA 1
ATOM 809 C C . ARG A 1 97 ? 6.750 2.237 -9.656 1.00 90.75 97 ARG A C 1
ATOM 811 O O . ARG A 1 97 ? 6.838 2.512 -10.845 1.00 90.75 97 ARG A O 1
ATOM 818 N N . ILE A 1 98 ? 7.597 2.729 -8.756 1.00 90.19 98 ILE A N 1
ATOM 819 C CA . ILE A 1 98 ? 8.670 3.699 -9.049 1.00 90.19 98 ILE A CA 1
ATOM 820 C C . ILE A 1 98 ? 10.065 3.109 -8.787 1.00 90.19 98 ILE A C 1
ATOM 822 O O . ILE A 1 98 ? 10.963 3.798 -8.294 1.00 90.19 98 ILE A O 1
ATOM 826 N N . TYR A 1 99 ? 10.259 1.819 -9.093 1.00 90.94 99 TYR A N 1
ATOM 827 C CA . TYR A 1 99 ? 11.532 1.125 -8.868 1.00 90.94 99 TYR A CA 1
ATOM 828 C C . TYR A 1 99 ? 12.688 1.828 -9.578 1.00 90.94 99 TYR A C 1
ATOM 830 O O . TYR A 1 99 ? 13.714 2.098 -8.958 1.00 90.94 99 TYR A O 1
ATOM 838 N N . ASN A 1 100 ? 12.491 2.204 -10.843 1.00 88.50 100 ASN A N 1
ATOM 839 C CA . ASN A 1 100 ? 13.484 2.915 -11.646 1.00 88.50 100 ASN A CA 1
ATOM 840 C C . ASN A 1 100 ? 14.022 4.184 -10.959 1.00 88.50 100 ASN A C 1
ATOM 842 O O . ASN A 1 100 ? 15.214 4.470 -11.032 1.00 88.50 100 ASN A O 1
ATOM 846 N N . VAL A 1 101 ? 13.169 4.927 -10.247 1.00 88.38 101 VAL A N 1
ATOM 847 C CA . VAL A 1 101 ? 13.568 6.127 -9.498 1.00 88.38 101 VAL A CA 1
ATOM 848 C C . VAL A 1 101 ? 14.430 5.758 -8.292 1.00 88.38 101 VAL A C 1
ATOM 850 O O . VAL A 1 101 ? 15.416 6.435 -8.002 1.00 88.38 101 VAL A O 1
ATOM 853 N N . HIS A 1 102 ? 14.076 4.704 -7.561 1.00 88.19 102 HIS A N 1
ATOM 854 C CA . HIS A 1 102 ? 14.849 4.258 -6.403 1.00 88.19 102 HIS A CA 1
ATOM 855 C C . HIS A 1 102 ? 16.195 3.649 -6.805 1.00 88.19 102 HIS A C 1
ATOM 857 O O . HIS A 1 102 ? 17.207 3.957 -6.172 1.00 88.19 102 HIS A O 1
ATOM 863 N N . HIS A 1 103 ? 16.211 2.866 -7.882 1.00 89.88 103 HIS A N 1
ATOM 864 C CA . HIS A 1 103 ? 17.413 2.266 -8.445 1.00 89.88 103 HIS A CA 1
ATOM 865 C C . HIS A 1 103 ? 18.379 3.329 -8.987 1.00 89.88 103 HIS A C 1
ATOM 867 O O . HIS A 1 103 ? 19.542 3.362 -8.597 1.00 89.88 103 HIS A O 1
ATOM 873 N N . ALA A 1 104 ? 17.888 4.292 -9.779 1.00 88.38 104 ALA A N 1
ATOM 874 C CA . ALA A 1 104 ? 18.714 5.386 -10.302 1.00 88.38 104 ALA A CA 1
ATOM 875 C C . ALA A 1 104 ? 19.326 6.271 -9.197 1.00 88.38 104 ALA A C 1
ATOM 877 O O . ALA A 1 104 ? 20.399 6.839 -9.379 1.00 88.38 104 ALA A O 1
ATOM 878 N N . ASN A 1 105 ? 18.664 6.370 -8.039 1.00 88.38 105 ASN A N 1
ATOM 879 C CA . ASN A 1 105 ? 19.178 7.074 -6.861 1.00 88.38 105 ASN A CA 1
ATOM 880 C C . ASN 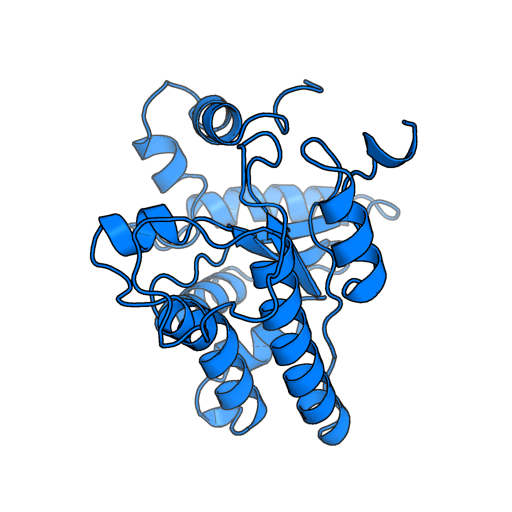A 1 105 ? 20.112 6.214 -5.985 1.00 88.38 105 ASN A C 1
ATOM 882 O O . ASN A 1 105 ? 20.507 6.662 -4.909 1.00 88.38 105 ASN A O 1
ATOM 886 N N . GLY A 1 106 ? 20.420 4.978 -6.391 1.00 89.31 106 GLY A N 1
ATOM 887 C CA . GLY A 1 106 ? 21.275 4.053 -5.646 1.00 89.31 106 GLY A CA 1
ATOM 888 C C . GLY A 1 106 ? 20.679 3.569 -4.322 1.00 89.31 106 GLY A C 1
ATOM 889 O O . GLY A 1 106 ? 21.423 3.140 -3.444 1.00 89.31 106 GLY A O 1
ATOM 890 N N . LYS A 1 107 ? 19.353 3.670 -4.141 1.00 89.56 107 LYS A N 1
ATOM 891 C CA . LYS A 1 107 ? 18.671 3.205 -2.918 1.00 89.56 107 LYS A CA 1
ATOM 892 C C . LYS A 1 107 ? 18.369 1.712 -2.936 1.00 89.56 107 LYS A C 1
ATOM 894 O O . LYS A 1 107 ? 18.265 1.119 -1.872 1.00 89.56 107 LYS A O 1
ATOM 899 N N . LEU A 1 108 ? 18.196 1.149 -4.128 1.00 92.19 108 LEU A N 1
ATOM 900 C CA . LEU A 1 108 ? 17.927 -0.266 -4.361 1.00 92.19 108 LEU A CA 1
ATOM 901 C C . LEU A 1 108 ? 18.922 -0.777 -5.399 1.00 92.19 108 LEU A C 1
ATOM 903 O O . LEU A 1 108 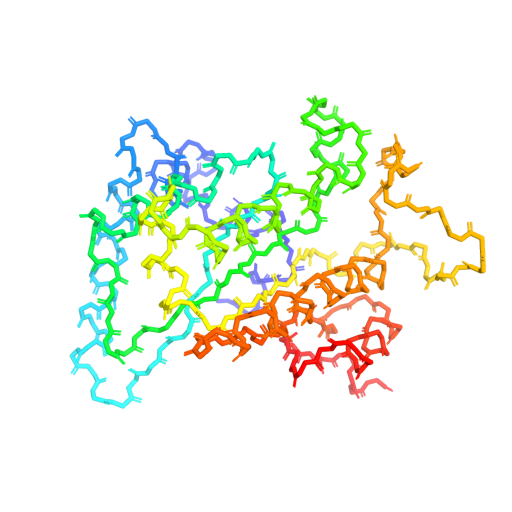? 19.236 -0.043 -6.337 1.00 92.19 108 LEU A O 1
ATOM 907 N N . LYS A 1 109 ? 19.392 -2.014 -5.242 1.00 93.81 109 LYS A N 1
ATOM 908 C CA . LYS A 1 109 ? 20.308 -2.674 -6.189 1.00 93.81 109 LYS A CA 1
ATOM 909 C C . LYS A 1 109 ? 19.594 -3.501 -7.249 1.00 93.81 109 LYS A C 1
ATOM 911 O O . LYS A 1 109 ? 20.103 -3.649 -8.348 1.00 93.81 109 LYS A O 1
ATOM 916 N N . ASN A 1 110 ? 18.464 -4.098 -6.892 1.00 95.50 110 ASN A N 1
ATOM 917 C CA . ASN A 1 110 ? 17.655 -4.913 -7.789 1.00 95.50 110 ASN A CA 1
ATOM 918 C C . ASN A 1 110 ? 16.189 -4.898 -7.342 1.00 95.50 110 ASN A C 1
ATOM 920 O O . ASN A 1 110 ? 15.849 -4.401 -6.260 1.00 95.50 110 ASN A O 1
ATOM 924 N N . PHE A 1 111 ? 15.304 -5.450 -8.167 1.00 95.62 111 PHE A N 1
ATOM 925 C CA . PHE A 1 111 ? 13.880 -5.518 -7.848 1.00 95.62 111 PHE A CA 1
ATOM 926 C C . PHE A 1 111 ? 13.581 -6.399 -6.624 1.00 95.62 111 PHE A C 1
ATOM 928 O O . PHE A 1 111 ? 12.632 -6.131 -5.886 1.00 95.62 111 PHE A O 1
ATOM 935 N N . GLN A 1 112 ? 14.407 -7.413 -6.351 1.00 96.81 112 GLN A N 1
ATOM 936 C CA . GLN A 1 112 ? 14.261 -8.252 -5.161 1.00 96.81 112 GLN A CA 1
ATOM 937 C C . GLN A 1 112 ? 14.374 -7.440 -3.866 1.00 96.81 112 GLN A C 1
ATOM 939 O O . GLN A 1 112 ? 13.597 -7.684 -2.949 1.00 96.81 112 GLN A O 1
ATOM 944 N N . GLU A 1 113 ? 15.276 -6.457 -3.779 1.00 96.38 113 GLU A N 1
ATOM 945 C CA . GLU A 1 113 ? 15.377 -5.591 -2.595 1.00 96.38 113 GLU A CA 1
ATOM 946 C C . GLU A 1 113 ? 14.079 -4.805 -2.342 1.00 96.38 113 GLU A C 1
ATOM 948 O O . GLU A 1 113 ? 13.670 -4.669 -1.188 1.00 96.38 113 GLU A O 1
ATOM 953 N N . LEU A 1 114 ? 13.379 -4.365 -3.398 1.00 96.25 114 LEU A N 1
ATOM 954 C CA . LEU A 1 114 ? 12.059 -3.741 -3.263 1.00 96.25 114 LEU A CA 1
ATOM 955 C C . LEU A 1 114 ? 11.059 -4.717 -2.628 1.00 96.25 114 LEU A C 1
ATOM 957 O O . LEU A 1 114 ? 10.406 -4.380 -1.642 1.00 96.25 114 LEU A O 1
ATOM 961 N N . LEU A 1 115 ? 10.950 -5.932 -3.175 1.00 97.50 115 LEU A N 1
ATOM 962 C CA . LEU A 1 115 ? 10.031 -6.956 -2.669 1.00 97.50 115 LEU A CA 1
ATOM 963 C C . LEU A 1 115 ? 10.360 -7.347 -1.223 1.00 97.50 115 LEU A C 1
ATOM 965 O O . LEU A 1 115 ? 9.453 -7.478 -0.402 1.00 97.50 115 LEU A O 1
ATOM 969 N N . THR A 1 116 ? 11.646 -7.474 -0.895 1.00 97.62 116 THR A N 1
ATOM 970 C CA . THR A 1 116 ? 12.114 -7.747 0.466 1.00 97.62 116 THR A CA 1
ATOM 971 C C . THR A 1 116 ? 11.677 -6.635 1.416 1.00 97.62 116 THR A C 1
ATOM 973 O O . THR A 1 116 ? 11.052 -6.926 2.430 1.00 97.62 116 THR A O 1
ATOM 976 N N . ASN A 1 117 ? 11.903 -5.364 1.074 1.00 97.19 117 ASN A N 1
ATOM 977 C CA . ASN A 1 117 ? 11.482 -4.238 1.916 1.00 97.19 117 ASN A CA 1
ATOM 978 C C . ASN A 1 117 ? 9.957 -4.181 2.108 1.00 97.19 117 ASN A C 1
ATOM 980 O O . ASN A 1 117 ? 9.482 -3.773 3.166 1.00 97.19 117 ASN A O 1
ATOM 984 N N . LEU A 1 118 ? 9.186 -4.592 1.099 1.00 97.31 118 LEU A N 1
ATOM 985 C CA . LEU A 1 118 ? 7.726 -4.590 1.154 1.00 97.31 118 LEU A CA 1
ATOM 986 C C . LEU A 1 118 ? 7.154 -5.742 1.985 1.00 97.31 118 LEU A C 1
ATOM 988 O O . LEU A 1 118 ? 6.214 -5.516 2.743 1.00 97.31 118 LEU A O 1
ATOM 992 N N . PHE A 1 119 ? 7.687 -6.957 1.852 1.00 98.19 119 PHE A N 1
ATOM 993 C CA . PHE A 1 119 ? 7.036 -8.155 2.388 1.00 98.19 119 PHE A CA 1
ATOM 994 C C . PHE A 1 119 ? 7.772 -8.813 3.551 1.00 98.19 119 PHE A C 1
ATOM 996 O O . PHE A 1 119 ? 7.104 -9.373 4.421 1.00 98.19 119 PHE A O 1
ATOM 1003 N N . GLN A 1 120 ? 9.104 -8.727 3.623 1.00 97.44 120 GLN A N 1
ATOM 1004 C CA . GLN A 1 120 ? 9.877 -9.367 4.695 1.00 97.44 120 GLN A CA 1
ATOM 1005 C C . GLN A 1 120 ? 9.413 -8.914 6.094 1.00 97.44 120 GLN A C 1
ATOM 1007 O O . GLN A 1 120 ? 9.090 -9.789 6.899 1.00 97.44 120 GLN A O 1
ATOM 1012 N N . PRO A 1 121 ? 9.225 -7.604 6.378 1.00 97.56 121 PRO A N 1
ATOM 1013 C CA . PRO A 1 121 ? 8.746 -7.160 7.692 1.00 97.56 121 PRO A CA 1
ATOM 1014 C C . PRO A 1 121 ? 7.373 -7.724 8.061 1.00 97.56 121 PRO A C 1
ATOM 1016 O O . PRO A 1 121 ? 7.101 -8.010 9.224 1.00 97.56 121 PRO A O 1
ATOM 1019 N N . LEU A 1 122 ? 6.507 -7.925 7.065 1.00 97.69 122 LEU A N 1
ATOM 1020 C CA . LEU A 1 122 ? 5.166 -8.466 7.270 1.00 97.69 122 LEU A CA 1
ATOM 1021 C C . LEU A 1 122 ? 5.198 -9.957 7.597 1.00 97.69 122 LEU A C 1
ATOM 1023 O O . LEU A 1 122 ? 4.424 -10.418 8.442 1.00 97.69 122 LEU A O 1
ATOM 1027 N N . PHE A 1 123 ? 6.080 -10.714 6.941 1.00 97.94 123 PHE A N 1
ATOM 1028 C CA . PHE A 1 123 ? 6.326 -12.110 7.288 1.00 97.94 123 PHE A CA 1
ATOM 1029 C C . PHE A 1 123 ? 6.907 -12.215 8.695 1.00 97.94 123 PHE A C 1
ATOM 1031 O O . PHE A 1 123 ? 6.359 -12.955 9.510 1.00 97.94 123 PHE A O 1
ATOM 1038 N N . ASP A 1 124 ? 7.928 -11.422 9.012 1.00 97.25 124 ASP A N 1
ATOM 1039 C CA . ASP A 1 124 ? 8.589 -11.443 10.318 1.00 97.25 124 ASP A CA 1
ATOM 1040 C C . ASP A 1 124 ? 7.626 -11.080 11.450 1.00 97.25 124 ASP A C 1
ATOM 1042 O O . ASP A 1 124 ? 7.517 -11.828 12.421 1.00 97.25 124 ASP A O 1
ATOM 1046 N N . ALA A 1 125 ? 6.834 -10.015 11.295 1.00 96.88 125 ALA A N 1
ATOM 1047 C CA . ALA A 1 125 ? 5.810 -9.635 12.269 1.00 96.88 125 ALA A CA 1
ATOM 1048 C C . ALA A 1 125 ? 4.676 -10.671 12.368 1.00 96.88 125 ALA A C 1
ATOM 1050 O O . ALA A 1 125 ? 4.092 -10.859 13.435 1.00 96.88 125 ALA A O 1
ATOM 1051 N N . THR A 1 126 ? 4.367 -11.384 11.280 1.00 96.81 126 THR A N 1
ATOM 1052 C CA . THR A 1 126 ? 3.393 -12.485 11.308 1.00 96.81 126 THR A CA 1
ATOM 1053 C C . THR A 1 126 ? 3.957 -13.721 12.009 1.00 96.81 126 THR A C 1
ATOM 1055 O O . THR A 1 126 ? 3.198 -14.419 12.676 1.00 96.81 126 THR A O 1
ATOM 1058 N N . ILE A 1 127 ? 5.254 -14.023 11.869 1.00 97.06 127 ILE A N 1
ATOM 1059 C CA . ILE A 1 127 ? 5.936 -15.171 12.494 1.00 97.06 127 ILE A CA 1
ATOM 1060 C C . ILE A 1 127 ? 6.202 -14.898 13.978 1.00 97.06 127 ILE A C 1
ATOM 1062 O O . ILE A 1 127 ? 5.870 -15.730 14.827 1.00 97.06 127 ILE A O 1
ATOM 1066 N N . ASN A 1 128 ? 6.740 -13.728 14.300 1.00 95.69 128 ASN A N 1
ATOM 1067 C CA . ASN A 1 128 ? 7.063 -13.313 15.654 1.00 95.69 128 ASN A CA 1
ATOM 1068 C C . ASN A 1 128 ? 6.471 -11.924 15.964 1.00 95.69 128 ASN A C 1
ATOM 1070 O O . ASN A 1 128 ? 7.173 -10.915 15.836 1.00 95.69 128 ASN A O 1
ATOM 1074 N N . PRO A 1 129 ? 5.209 -11.861 16.430 1.00 94.12 129 PRO A N 1
ATOM 1075 C CA . PRO A 1 129 ? 4.549 -10.604 16.790 1.00 94.12 129 PRO A CA 1
ATOM 1076 C C . PRO A 1 129 ? 5.287 -9.781 17.853 1.00 94.12 129 PRO A C 1
ATOM 1078 O O . PRO A 1 129 ? 5.157 -8.562 17.878 1.00 94.12 129 PRO A O 1
ATOM 1081 N N . GLU A 1 130 ? 6.066 -10.428 18.727 1.00 93.00 130 GLU A N 1
ATOM 1082 C CA . GLU A 1 130 ? 6.803 -9.750 19.800 1.00 93.00 130 GLU A CA 1
ATOM 1083 C C . GLU A 1 130 ? 8.016 -8.973 19.282 1.00 93.00 130 GLU A C 1
ATOM 1085 O O . GLU A 1 130 ? 8.444 -8.018 19.924 1.00 93.00 130 GLU A O 1
ATOM 1090 N N . SER A 1 131 ? 8.551 -9.349 18.115 1.00 92.56 131 SER A N 1
ATOM 1091 C CA . SER A 1 131 ? 9.693 -8.650 17.514 1.00 92.56 131 SER A CA 1
ATOM 1092 C C . SER A 1 131 ? 9.342 -7.238 17.048 1.00 92.56 131 SER A C 1
ATOM 1094 O O . SER A 1 131 ? 10.176 -6.343 17.133 1.00 92.56 131 SER A O 1
ATOM 1096 N N . GLN A 1 132 ? 8.112 -7.040 16.566 1.00 92.88 132 GLN A N 1
ATOM 1097 C CA . GLN A 1 132 ? 7.622 -5.778 16.012 1.00 92.88 132 GLN A CA 1
ATOM 1098 C C . GLN A 1 132 ? 6.151 -5.572 16.422 1.00 92.88 132 GLN A C 1
ATOM 1100 O O . GLN A 1 132 ? 5.240 -5.731 15.601 1.00 92.88 132 GLN A O 1
ATOM 1105 N N . PRO A 1 133 ? 5.887 -5.242 17.701 1.00 95.56 133 PRO A N 1
ATOM 1106 C CA . PRO A 1 133 ? 4.530 -5.216 18.248 1.00 95.56 133 PRO A CA 1
ATOM 1107 C C . PRO A 1 133 ? 3.650 -4.139 17.603 1.00 95.56 133 PRO A C 1
ATOM 1109 O O . PRO A 1 133 ? 2.461 -4.368 17.369 1.00 95.56 133 PRO A O 1
ATOM 1112 N N . ASP A 1 134 ? 4.228 -2.980 17.284 1.00 95.88 134 ASP A N 1
ATOM 1113 C CA . ASP A 1 134 ? 3.505 -1.872 16.661 1.00 95.88 134 ASP A CA 1
ATOM 1114 C C . ASP A 1 134 ? 3.127 -2.199 15.214 1.00 95.88 134 ASP A C 1
ATOM 1116 O O . ASP A 1 134 ? 1.972 -2.014 14.821 1.00 95.88 134 ASP A O 1
ATOM 1120 N N . LEU A 1 135 ? 4.050 -2.795 14.449 1.00 96.81 135 LEU A N 1
ATOM 1121 C CA . LEU A 1 135 ? 3.755 -3.288 13.104 1.00 96.81 135 LEU A CA 1
ATOM 1122 C C . LEU A 1 135 ? 2.672 -4.365 13.138 1.00 96.81 135 LEU A C 1
ATOM 1124 O O . LEU A 1 135 ? 1.713 -4.289 12.374 1.00 96.81 135 LEU A O 1
ATOM 1128 N N . PHE A 1 136 ? 2.769 -5.331 14.054 1.00 97.12 136 PHE A N 1
ATOM 1129 C CA . PHE A 1 136 ? 1.767 -6.385 14.173 1.00 97.12 136 PHE A CA 1
ATOM 1130 C C . PHE A 1 136 ? 0.368 -5.822 14.463 1.00 97.12 136 PHE A C 1
ATOM 1132 O O . PHE A 1 136 ? -0.602 -6.239 13.833 1.00 97.12 136 PHE A O 1
ATOM 1139 N N . ARG A 1 137 ? 0.246 -4.842 15.368 1.00 96.25 137 ARG A N 1
ATOM 1140 C CA . ARG A 1 137 ? -1.032 -4.166 15.649 1.00 96.25 137 ARG A CA 1
ATOM 1141 C C . ARG A 1 137 ? -1.555 -3.414 14.432 1.00 96.25 137 ARG A C 1
ATOM 1143 O O . ARG A 1 137 ? -2.729 -3.550 14.105 1.00 96.25 137 ARG A O 1
ATOM 1150 N N . PHE A 1 138 ? -0.696 -2.665 13.745 1.00 96.81 138 PHE A N 1
ATOM 1151 C CA . PHE A 1 138 ? -1.065 -1.961 12.519 1.00 96.81 138 PHE A CA 1
ATOM 1152 C C . PHE A 1 138 ? -1.545 -2.928 11.422 1.00 96.81 138 PHE A C 1
ATOM 1154 O O . PHE A 1 138 ? -2.552 -2.677 10.761 1.00 96.81 138 PHE A O 1
ATOM 1161 N N . MET A 1 139 ? -0.899 -4.088 11.295 1.00 96.81 139 MET A N 1
ATOM 1162 C CA . MET A 1 139 ? -1.268 -5.156 10.362 1.00 96.81 139 MET A CA 1
ATOM 1163 C C . MET A 1 139 ? -2.673 -5.729 10.576 1.00 96.81 139 MET A C 1
ATOM 1165 O O . MET A 1 139 ? -3.260 -6.266 9.632 1.00 96.81 139 MET A O 1
ATOM 1169 N N . LEU A 1 140 ? -3.233 -5.628 11.782 1.00 95.62 140 LEU A N 1
ATOM 1170 C CA . LEU A 1 140 ? -4.612 -6.042 12.055 1.00 95.62 140 LEU A CA 1
ATOM 1171 C C . LEU A 1 140 ? -5.649 -5.035 11.531 1.00 95.62 140 LEU A C 1
ATOM 1173 O O . LEU A 1 140 ? -6.823 -5.384 11.436 1.00 95.62 140 LEU A O 1
ATOM 1177 N N . LEU A 1 141 ? -5.233 -3.805 11.207 1.00 94.69 141 LEU A N 1
ATOM 1178 C CA . LEU A 1 141 ? -6.134 -2.683 10.928 1.00 94.69 141 LEU A CA 1
ATOM 1179 C C . LEU A 1 141 ? -6.285 -2.357 9.438 1.00 94.69 141 LEU A C 1
ATOM 1181 O O . LEU A 1 141 ? -7.304 -1.787 9.053 1.00 94.69 141 LEU A O 1
ATOM 1185 N N . PHE A 1 142 ? -5.310 -2.701 8.592 1.00 95.31 142 PHE A N 1
ATOM 1186 C CA . PHE A 1 142 ? -5.425 -2.462 7.151 1.00 95.31 142 PHE A CA 1
ATOM 1187 C C . PHE A 1 142 ? -6.033 -3.659 6.401 1.00 95.31 142 PHE A C 1
ATOM 1189 O O . PHE A 1 142 ? -5.935 -4.814 6.821 1.00 95.31 142 PHE A O 1
ATOM 1196 N N . THR A 1 143 ? -6.679 -3.373 5.272 1.00 95.69 143 THR A N 1
ATOM 1197 C CA . THR A 1 143 ? -7.558 -4.302 4.545 1.00 95.69 143 THR A CA 1
ATOM 1198 C C . THR A 1 143 ? -6.903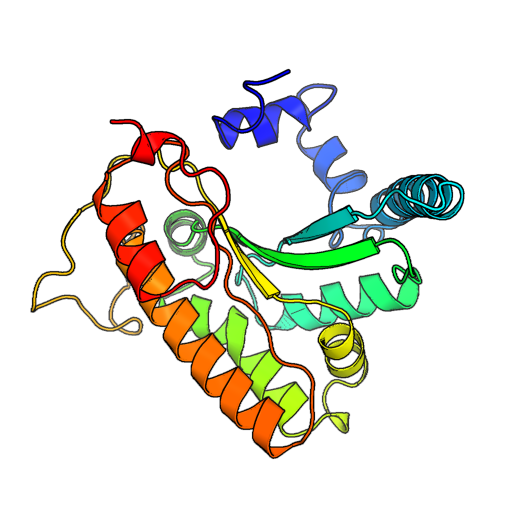 -4.939 3.323 1.00 95.69 143 THR A C 1
ATOM 1200 O O . THR A 1 143 ? -7.355 -5.981 2.842 1.00 95.69 143 THR A O 1
ATOM 1203 N N . GLY A 1 144 ? -5.855 -4.326 2.778 1.00 96.81 144 GLY A N 1
ATOM 1204 C CA . GLY A 1 144 ? -5.304 -4.762 1.505 1.00 96.81 144 GLY A CA 1
ATOM 1205 C C . GLY A 1 144 ? -4.135 -3.945 0.989 1.00 96.81 144 GLY A C 1
ATOM 1206 O O . GLY A 1 144 ? -3.674 -3.004 1.638 1.00 96.81 144 GLY A O 1
ATOM 1207 N N . PHE A 1 145 ? -3.716 -4.313 -0.216 1.00 97.88 145 PHE A N 1
ATOM 1208 C CA . PHE A 1 145 ? -2.671 -3.665 -0.989 1.00 97.88 145 PHE A CA 1
ATOM 1209 C C . PHE A 1 145 ? -3.218 -3.118 -2.301 1.00 97.88 145 PHE A C 1
ATOM 1211 O O . PHE A 1 145 ? -4.096 -3.714 -2.923 1.00 97.88 145 PHE A O 1
ATOM 1218 N N . ASP A 1 146 ? -2.626 -2.024 -2.747 1.00 96.19 146 ASP A N 1
ATOM 1219 C CA . ASP A 1 146 ? -2.896 -1.365 -4.014 1.00 96.19 146 ASP A CA 1
ATOM 1220 C C . ASP A 1 146 ? -1.575 -0.976 -4.665 1.00 96.19 146 ASP A C 1
ATOM 1222 O O . ASP A 1 146 ? -0.651 -0.524 -3.995 1.00 96.19 146 ASP A O 1
ATOM 1226 N N . SER A 1 147 ? -1.473 -1.175 -5.972 1.00 92.56 147 SER A N 1
ATOM 1227 C CA . SER A 1 147 ? -0.306 -0.809 -6.760 1.00 92.56 147 SER A CA 1
ATOM 1228 C C . SER A 1 147 ? -0.662 0.359 -7.668 1.00 92.56 147 SER A C 1
ATOM 1230 O O . SER A 1 147 ? -1.647 0.282 -8.404 1.00 92.56 147 SER A O 1
ATOM 1232 N N . VAL A 1 148 ? 0.164 1.409 -7.674 1.00 89.00 148 VAL A N 1
ATOM 1233 C CA . VAL A 1 148 ? -0.106 2.647 -8.430 1.00 89.00 148 VAL A CA 1
ATOM 1234 C C . VAL A 1 148 ? 1.102 3.140 -9.215 1.00 89.00 148 VAL A C 1
ATOM 1236 O O . VAL A 1 148 ? 2.228 3.006 -8.766 1.00 89.00 148 VAL A O 1
ATOM 1239 N N . ASP A 1 149 ? 0.875 3.745 -10.371 1.00 84.06 149 ASP A N 1
ATOM 1240 C CA . ASP A 1 149 ? 1.777 4.656 -11.092 1.00 84.06 149 ASP A CA 1
ATOM 1241 C C . ASP A 1 149 ? 0.959 5.263 -12.246 1.00 84.06 149 ASP A C 1
ATOM 1243 O O . ASP A 1 149 ? -0.198 4.897 -12.449 1.00 84.06 149 ASP A O 1
ATOM 1247 N N . ASP A 1 150 ? 1.552 6.177 -13.001 1.00 80.62 150 ASP A N 1
ATOM 1248 C CA . ASP A 1 150 ? 1.010 6.678 -14.259 1.00 80.62 150 ASP A CA 1
ATOM 1249 C C . ASP A 1 150 ? 0.970 5.571 -15.333 1.00 80.62 150 ASP A C 1
ATOM 1251 O O . ASP A 1 150 ? 1.983 5.252 -15.959 1.00 80.62 150 ASP A O 1
ATOM 1255 N N . GLU A 1 151 ? -0.218 4.998 -15.542 1.00 81.50 151 GLU A N 1
ATOM 1256 C CA . GLU A 1 151 ? -0.481 3.928 -16.517 1.00 81.50 151 GLU A CA 1
ATOM 1257 C C . GLU A 1 151 ? -0.297 4.372 -17.975 1.00 81.50 151 GLU A C 1
ATOM 1259 O O . GLU A 1 151 ? -0.20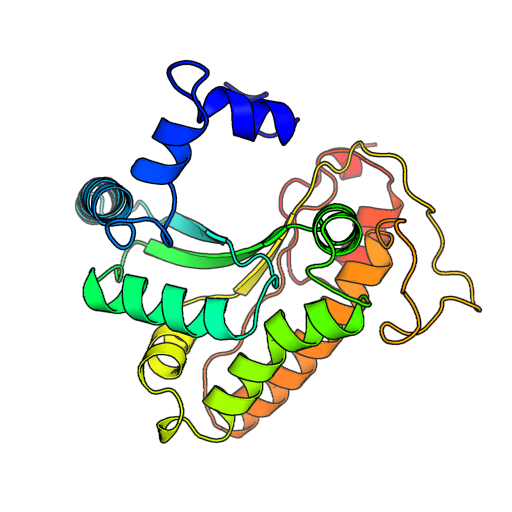6 3.529 -18.861 1.00 81.50 151 GLU A O 1
ATOM 1264 N N . SER A 1 152 ? -0.212 5.679 -18.255 1.00 82.19 152 SER A N 1
ATOM 1265 C CA . SER A 1 152 ? 0.001 6.179 -19.619 1.00 82.19 152 SER A CA 1
ATOM 1266 C C . SER A 1 152 ? 1.446 6.039 -20.106 1.00 82.19 152 SER A C 1
ATOM 1268 O O . SER A 1 152 ? 1.714 6.207 -21.300 1.00 82.19 152 SER A O 1
ATOM 1270 N N . LYS A 1 153 ? 2.389 5.740 -19.202 1.00 80.19 153 LYS A N 1
ATOM 1271 C CA . LYS A 1 153 ? 3.792 5.545 -19.569 1.00 80.19 153 LYS A CA 1
ATOM 1272 C C . LYS A 1 153 ? 3.939 4.292 -20.438 1.00 80.19 153 LYS A C 1
ATOM 1274 O O . LYS A 1 153 ? 3.430 3.235 -20.070 1.00 80.19 153 LYS A O 1
ATOM 1279 N N . PRO A 1 154 ? 4.670 4.377 -21.561 1.00 78.00 154 PRO A N 1
ATOM 1280 C CA . PRO A 1 154 ? 4.925 3.210 -22.388 1.00 78.00 154 PRO A CA 1
ATOM 1281 C C . PRO A 1 154 ? 5.765 2.187 -21.617 1.00 78.00 154 PRO A C 1
ATOM 1283 O O . PRO A 1 154 ? 6.769 2.537 -20.994 1.00 78.00 154 PRO A O 1
ATOM 1286 N N . GLU A 1 155 ? 5.377 0.918 -21.706 1.00 79.00 155 GLU A N 1
ATOM 1287 C CA . GLU A 1 155 ? 6.085 -0.205 -21.096 1.00 79.00 155 GLU A CA 1
ATOM 1288 C C . GLU A 1 155 ? 6.281 -1.359 -22.087 1.00 79.00 155 GLU A C 1
ATOM 1290 O O . GLU A 1 155 ? 5.627 -1.436 -23.130 1.00 79.00 155 GLU A O 1
ATOM 1295 N N . LYS A 1 156 ? 7.202 -2.273 -21.765 1.00 72.94 156 LYS A N 1
ATOM 1296 C CA . LYS A 1 156 ? 7.380 -3.516 -22.522 1.00 72.94 156 LYS A CA 1
ATOM 1297 C C . LYS A 1 156 ? 6.256 -4.482 -22.131 1.00 72.94 156 LYS A C 1
ATOM 1299 O O . LYS A 1 156 ? 6.249 -5.005 -21.026 1.00 72.94 156 LYS A O 1
ATOM 1304 N N . LEU A 1 157 ? 5.314 -4.691 -23.047 1.00 65.38 157 LEU A N 1
ATOM 1305 C CA . LEU A 1 157 ? 4.017 -5.340 -22.798 1.00 65.38 157 LEU A CA 1
ATOM 1306 C C . LEU A 1 157 ? 4.075 -6.828 -22.423 1.00 65.38 157 LEU A C 1
ATOM 1308 O O . LEU A 1 157 ? 3.111 -7.365 -21.884 1.00 65.38 157 LEU A O 1
ATOM 1312 N N . LEU A 1 158 ? 5.164 -7.526 -22.745 1.00 61.00 158 LEU A N 1
ATOM 1313 C CA . LEU A 1 158 ? 5.204 -8.982 -22.664 1.00 61.00 158 LEU A CA 1
ATOM 1314 C C . LEU A 1 158 ? 6.106 -9.448 -21.528 1.00 61.00 158 LEU A C 1
ATOM 1316 O O . LEU A 1 158 ? 7.305 -9.170 -21.515 1.00 61.00 158 LEU A O 1
ATOM 1320 N N . ILE A 1 159 ? 5.524 -10.243 -20.626 1.00 61.66 159 ILE A N 1
ATOM 1321 C CA . ILE A 1 159 ? 6.277 -11.256 -19.887 1.00 61.66 159 ILE A CA 1
ATOM 1322 C C . ILE A 1 159 ? 6.727 -12.277 -20.930 1.00 61.66 159 ILE A C 1
ATOM 1324 O O . ILE A 1 159 ? 6.019 -13.229 -21.251 1.00 61.66 159 ILE A O 1
ATOM 1328 N N . GLU A 1 160 ? 7.870 -12.018 -21.552 1.00 64.06 160 GLU A N 1
ATOM 1329 C CA . GLU A 1 160 ? 8.512 -12.999 -22.412 1.00 64.06 160 GLU A CA 1
ATOM 1330 C C . GLU A 1 160 ? 8.905 -14.218 -21.565 1.00 64.06 160 GLU A C 1
ATOM 1332 O O . GLU A 1 160 ? 9.225 -14.086 -20.383 1.00 64.06 160 GLU A O 1
ATOM 1337 N N . ASN A 1 161 ? 8.942 -15.409 -22.172 1.00 60.06 161 ASN A N 1
ATOM 1338 C CA . ASN A 1 161 ? 9.353 -16.650 -21.493 1.00 60.06 161 ASN A CA 1
ATOM 1339 C C . ASN A 1 161 ? 10.754 -16.571 -20.844 1.00 60.06 161 ASN A C 1
ATOM 1341 O O . ASN A 1 161 ? 11.096 -17.431 -20.039 1.00 60.06 161 ASN A O 1
ATOM 1345 N N . ASN A 1 162 ? 11.544 -15.546 -21.182 1.00 65.31 162 ASN A N 1
ATOM 1346 C CA . ASN A 1 162 ? 12.882 -15.284 -20.660 1.00 65.31 162 ASN A CA 1
ATOM 1347 C C . ASN A 1 162 ? 12.940 -14.061 -19.726 1.00 65.31 162 ASN A C 1
ATOM 1349 O O . ASN A 1 162 ? 14.001 -13.448 -19.595 1.00 65.31 162 ASN A O 1
ATOM 1353 N N . MET A 1 163 ? 11.829 -13.661 -19.099 1.00 78.56 163 MET A N 1
ATOM 1354 C CA . MET A 1 163 ? 11.896 -12.615 -18.079 1.00 78.56 163 MET A CA 1
ATOM 1355 C C . MET A 1 163 ? 12.810 -13.032 -16.926 1.00 78.56 163 MET A C 1
ATOM 1357 O O . MET A 1 163 ? 12.733 -14.147 -16.413 1.00 78.56 163 MET A O 1
ATOM 1361 N N . VAL A 1 164 ? 13.681 -12.106 -16.532 1.00 89.50 164 VAL A N 1
ATOM 1362 C CA . VAL A 1 164 ? 14.646 -12.321 -15.455 1.00 89.50 164 VAL A CA 1
ATOM 1363 C C . VAL A 1 164 ? 13.950 -12.339 -14.097 1.00 89.50 164 VAL A C 1
ATOM 1365 O O . VAL A 1 164 ? 12.930 -11.673 -13.886 1.00 89.50 164 VAL A O 1
ATOM 1368 N N . CYS A 1 165 ? 14.511 -13.093 -13.158 1.00 92.31 165 CYS A N 1
ATOM 1369 C CA . CYS A 1 165 ? 14.040 -13.104 -11.778 1.00 92.31 165 CYS A CA 1
ATOM 1370 C C . CYS A 1 165 ? 14.307 -11.745 -11.083 1.00 92.31 165 CYS A C 1
ATOM 1372 O O . CYS A 1 165 ? 15.173 -10.987 -11.529 1.00 92.31 165 CYS A O 1
ATOM 1374 N N . PRO A 1 166 ? 13.595 -11.407 -9.988 1.00 94.12 166 PRO A N 1
ATOM 1375 C CA . PRO A 1 166 ? 13.712 -10.111 -9.313 1.00 94.12 166 PRO A CA 1
ATOM 1376 C C . PRO A 1 166 ? 15.123 -9.773 -8.833 1.00 94.12 166 PRO A C 1
ATOM 1378 O O . PRO A 1 166 ? 15.502 -8.606 -8.770 1.00 94.12 166 PRO A O 1
ATOM 1381 N N . ASP A 1 167 ? 15.901 -10.791 -8.473 1.00 94.94 167 ASP A N 1
ATOM 1382 C CA . ASP A 1 167 ? 17.288 -10.687 -8.019 1.00 94.94 167 ASP A CA 1
ATOM 1383 C C . ASP A 1 167 ? 18.248 -10.305 -9.152 1.00 94.94 167 ASP A C 1
ATOM 1385 O O . ASP A 1 167 ? 19.291 -9.701 -8.900 1.00 94.94 167 ASP A O 1
ATOM 1389 N N . GLN A 1 168 ? 17.859 -10.611 -10.389 1.00 93.81 168 GLN A N 1
ATOM 1390 C CA . GLN A 1 168 ? 18.591 -10.325 -11.620 1.00 93.81 168 GLN A CA 1
ATOM 1391 C C . GLN A 1 168 ? 18.091 -9.061 -12.333 1.00 93.81 168 GLN A C 1
ATOM 1393 O O . GLN A 1 168 ? 18.715 -8.616 -13.292 1.00 93.81 168 GLN A O 1
ATOM 1398 N N . TRP A 1 169 ? 16.974 -8.470 -11.895 1.00 93.00 169 TRP A N 1
ATOM 1399 C CA . TRP A 1 169 ? 16.497 -7.198 -12.432 1.00 93.00 169 TRP A CA 1
ATOM 1400 C C . TRP A 1 169 ? 17.246 -6.034 -11.775 1.00 93.00 169 TRP A C 1
ATOM 1402 O O . TRP A 1 169 ? 16.762 -5.446 -10.809 1.00 93.00 169 TRP A O 1
ATOM 1412 N N . ASP A 1 170 ? 18.421 -5.699 -12.304 1.00 92.62 170 ASP A N 1
ATOM 1413 C CA . ASP A 1 170 ? 19.313 -4.616 -11.849 1.00 92.62 170 ASP A CA 1
ATOM 1414 C C . ASP A 1 170 ? 19.394 -3.442 -12.849 1.00 92.62 170 ASP A C 1
ATOM 1416 O O . ASP A 1 170 ? 20.249 -2.559 -12.768 1.00 92.62 170 ASP A O 1
ATOM 1420 N N . THR A 1 171 ? 18.498 -3.424 -13.837 1.00 89.00 171 THR A N 1
ATOM 1421 C CA . THR A 1 171 ? 18.481 -2.369 -14.853 1.00 89.00 171 THR A CA 1
ATOM 1422 C C . THR A 1 171 ? 17.780 -1.109 -14.339 1.00 89.00 171 THR A C 1
ATOM 1424 O O . THR A 1 171 ? 16.918 -1.159 -13.462 1.00 89.00 171 THR A O 1
ATOM 1427 N N . ASN A 1 172 ? 18.095 0.043 -14.939 1.00 87.25 172 ASN A N 1
ATOM 1428 C CA . ASN A 1 172 ? 17.376 1.298 -14.678 1.00 87.25 172 ASN A CA 1
ATOM 1429 C C . ASN A 1 172 ? 15.972 1.342 -15.314 1.00 87.25 172 ASN A C 1
ATOM 1431 O O . ASN A 1 172 ? 15.254 2.329 -15.143 1.00 87.25 172 ASN A O 1
ATOM 1435 N N . GLU A 1 173 ? 15.581 0.315 -16.074 1.00 88.94 173 GLU A N 1
ATOM 1436 C CA . GLU A 1 173 ? 14.235 0.216 -16.627 1.00 88.94 173 GLU A CA 1
ATOM 1437 C C . GLU A 1 173 ? 13.244 -0.197 -15.533 1.00 88.94 173 GLU A C 1
ATOM 1439 O O . GLU A 1 173 ? 13.524 -1.055 -14.691 1.00 88.94 173 GLU A O 1
ATOM 1444 N N . ASN A 1 174 ? 12.063 0.423 -15.547 1.00 89.62 174 ASN A N 1
ATOM 1445 C CA . ASN A 1 174 ? 10.998 0.033 -14.634 1.00 89.62 174 ASN A CA 1
ATOM 1446 C C . ASN A 1 174 ? 10.406 -1.308 -15.101 1.00 89.62 174 ASN A C 1
ATOM 1448 O O . ASN A 1 174 ? 10.101 -1.424 -16.293 1.00 89.62 174 ASN A O 1
ATOM 1452 N N . PRO A 1 175 ? 10.218 -2.298 -14.210 1.00 91.81 175 PRO A N 1
ATOM 1453 C CA . PRO A 1 175 ? 9.550 -3.536 -14.580 1.00 91.81 175 PRO A CA 1
ATOM 1454 C C . PRO A 1 175 ? 8.138 -3.277 -15.124 1.00 91.81 175 PRO A C 1
ATOM 1456 O O . PRO A 1 175 ? 7.460 -2.369 -14.630 1.00 91.81 175 PRO A O 1
ATOM 1459 N N . PRO A 1 176 ? 7.666 -4.071 -16.100 1.00 91.69 176 PRO A N 1
ATOM 1460 C CA . PRO A 1 176 ? 6.312 -3.938 -16.629 1.00 91.69 176 PRO A CA 1
ATOM 1461 C C . PRO A 1 176 ? 5.232 -4.153 -15.568 1.00 91.69 176 PRO A C 1
ATOM 1463 O O . PRO A 1 176 ? 5.435 -4.872 -14.584 1.00 91.69 176 PRO A O 1
ATOM 1466 N N . TYR A 1 177 ? 4.045 -3.596 -15.800 1.00 91.25 177 TYR A N 1
ATOM 1467 C CA . TYR A 1 177 ? 2.894 -3.704 -14.906 1.00 91.25 177 TYR A CA 1
ATOM 1468 C C . TYR A 1 177 ? 2.592 -5.150 -14.487 1.00 91.25 177 TYR A C 1
ATOM 1470 O O . TYR A 1 177 ? 2.469 -5.448 -13.297 1.00 91.25 177 TYR A O 1
ATOM 1478 N N . ALA A 1 178 ? 2.535 -6.073 -15.450 1.00 91.94 178 ALA A N 1
ATOM 1479 C CA . ALA A 1 178 ? 2.240 -7.479 -15.180 1.00 91.94 178 ALA A CA 1
ATOM 1480 C C . ALA A 1 178 ? 3.298 -8.146 -14.279 1.00 91.94 178 ALA A C 1
ATOM 1482 O O . ALA A 1 178 ? 2.954 -8.988 -13.449 1.00 91.94 178 ALA A O 1
ATOM 1483 N N . TYR A 1 179 ? 4.566 -7.731 -14.390 1.00 93.06 179 TYR A N 1
ATOM 1484 C CA . TYR A 1 179 ? 5.656 -8.222 -13.544 1.00 93.06 179 TYR A CA 1
ATOM 1485 C C . TYR A 1 179 ? 5.459 -7.794 -12.088 1.00 93.06 179 TYR A C 1
ATOM 1487 O O . TYR A 1 179 ? 5.510 -8.624 -11.181 1.00 93.06 179 TYR A O 1
ATOM 1495 N N . TYR A 1 180 ? 5.144 -6.513 -11.864 1.00 93.94 180 TYR A N 1
ATOM 1496 C CA . TYR A 1 180 ? 4.776 -6.012 -10.540 1.00 93.94 180 TYR A CA 1
ATOM 1497 C C . TYR A 1 180 ? 3.612 -6.803 -9.949 1.00 93.94 180 TYR A C 1
ATOM 1499 O O . TYR A 1 180 ? 3.719 -7.303 -8.832 1.00 93.94 180 TYR A O 1
ATOM 1507 N N . LEU A 1 181 ? 2.513 -6.939 -10.694 1.00 94.75 181 LEU A N 1
ATOM 1508 C CA . LEU A 1 181 ? 1.318 -7.622 -10.205 1.00 94.75 181 LEU A CA 1
ATOM 1509 C C . LEU A 1 181 ? 1.593 -9.077 -9.840 1.00 94.75 181 LEU A C 1
ATOM 1511 O O . LEU A 1 181 ? 1.147 -9.508 -8.783 1.00 94.75 181 LEU A O 1
ATOM 1515 N N . PHE A 1 182 ? 2.348 -9.807 -10.662 1.00 95.00 182 PHE A N 1
ATOM 1516 C CA . PHE A 1 182 ? 2.681 -11.202 -10.393 1.00 95.00 182 PHE A CA 1
ATOM 1517 C C . PHE A 1 182 ? 3.435 -11.371 -9.066 1.00 95.00 182 PHE A C 1
ATOM 1519 O O . PHE A 1 182 ? 3.001 -12.141 -8.208 1.00 95.00 182 PHE A O 1
ATOM 1526 N N . TYR A 1 183 ? 4.532 -10.632 -8.858 1.00 96.50 183 TYR A N 1
ATOM 1527 C CA . TYR A 1 183 ? 5.322 -10.767 -7.628 1.00 96.50 183 TYR A CA 1
ATOM 1528 C C . TYR A 1 183 ? 4.598 -10.213 -6.402 1.00 96.50 183 TYR A C 1
ATOM 1530 O O . TYR A 1 183 ? 4.715 -10.787 -5.318 1.00 96.50 183 TYR A O 1
ATOM 1538 N N . MET A 1 184 ? 3.817 -9.142 -6.559 1.00 96.75 184 MET A N 1
ATOM 1539 C CA . MET A 1 184 ? 2.950 -8.635 -5.497 1.00 96.75 184 MET A CA 1
ATOM 1540 C C . MET A 1 184 ? 1.918 -9.693 -5.094 1.00 96.75 184 MET A C 1
ATOM 1542 O O . MET A 1 184 ? 1.820 -10.035 -3.918 1.00 96.75 184 MET A O 1
ATOM 1546 N N . TYR A 1 185 ? 1.211 -10.271 -6.065 1.00 97.56 185 TYR A N 1
ATOM 1547 C CA . TYR A 1 185 ? 0.230 -11.328 -5.842 1.00 97.56 185 TYR A CA 1
ATOM 1548 C C . TYR A 1 185 ? 0.847 -12.557 -5.172 1.00 97.56 185 TYR A C 1
ATOM 1550 O O . TYR A 1 185 ? 0.323 -13.020 -4.164 1.00 97.56 185 TYR A O 1
ATOM 1558 N N . ALA A 1 186 ? 1.975 -13.064 -5.676 1.00 97.50 186 ALA A N 1
ATOM 1559 C CA . ALA A 1 186 ? 2.620 -14.257 -5.128 1.00 97.50 186 ALA A CA 1
ATOM 1560 C C . ALA A 1 186 ? 3.013 -14.077 -3.649 1.00 97.50 186 ALA A C 1
ATOM 1562 O O . ALA A 1 186 ? 2.782 -14.967 -2.822 1.00 97.50 186 ALA A O 1
ATOM 1563 N N . ASN A 1 187 ? 3.554 -12.906 -3.295 1.00 98.31 187 ASN A N 1
ATOM 1564 C CA . ASN A 1 187 ? 3.899 -12.581 -1.913 1.00 98.31 187 ASN A CA 1
ATOM 1565 C C . ASN A 1 187 ? 2.654 -12.398 -1.036 1.00 98.31 187 ASN A C 1
ATOM 1567 O O . ASN A 1 187 ? 2.593 -12.972 0.051 1.00 98.31 187 ASN A O 1
ATOM 1571 N N . ILE A 1 188 ? 1.640 -11.663 -1.508 1.00 98.25 188 ILE A N 1
ATOM 1572 C CA . ILE A 1 188 ? 0.377 -11.456 -0.779 1.00 98.25 188 ILE A CA 1
ATOM 1573 C C . ILE A 1 188 ? -0.336 -12.791 -0.545 1.00 98.25 188 ILE A C 1
ATOM 1575 O O . ILE A 1 188 ? -0.793 -13.051 0.566 1.00 98.25 188 ILE A O 1
ATOM 1579 N N . LEU A 1 189 ? -0.391 -13.666 -1.551 1.00 98.12 189 LEU A N 1
ATOM 1580 C CA . LEU A 1 189 ? -0.979 -14.999 -1.452 1.00 98.12 189 LEU A CA 1
ATOM 1581 C C . LEU A 1 189 ? -0.278 -15.828 -0.372 1.00 98.12 189 LEU A C 1
ATOM 1583 O O . LEU A 1 189 ? -0.942 -16.392 0.498 1.00 98.12 189 LEU A O 1
ATOM 1587 N N . THR A 1 190 ? 1.054 -15.872 -0.403 1.00 98.31 190 THR A N 1
ATOM 1588 C CA . THR A 1 190 ? 1.862 -16.635 0.560 1.00 98.31 190 THR A CA 1
ATOM 1589 C C . THR A 1 190 ? 1.707 -16.076 1.976 1.00 98.31 190 THR A C 1
ATOM 1591 O O . THR A 1 190 ? 1.477 -16.826 2.928 1.00 98.31 190 THR A O 1
ATOM 1594 N N . LEU A 1 191 ? 1.739 -14.748 2.125 1.00 98.44 191 LEU A N 1
ATOM 1595 C CA . LEU A 1 191 ? 1.495 -14.071 3.397 1.00 98.44 191 LEU A CA 1
ATOM 1596 C C . LEU A 1 191 ? 0.088 -14.373 3.921 1.00 98.44 191 LEU A C 1
ATOM 1598 O O . LEU A 1 191 ? -0.080 -14.708 5.091 1.00 98.44 191 LEU A O 1
ATOM 1602 N N . ASN A 1 192 ? -0.926 -14.322 3.060 1.00 98.38 192 ASN A N 1
ATOM 1603 C CA . ASN A 1 192 ? -2.304 -14.631 3.420 1.00 98.38 192 ASN A CA 1
ATOM 1604 C C . ASN A 1 192 ? -2.482 -16.085 3.857 1.00 98.38 192 ASN A C 1
ATOM 1606 O O . ASN A 1 192 ? -3.226 -16.338 4.803 1.00 98.38 192 ASN A O 1
ATOM 1610 N N . GLN A 1 193 ? -1.809 -17.038 3.209 1.00 98.38 193 GLN A N 1
ATOM 1611 C CA . GLN A 1 193 ? -1.826 -18.441 3.631 1.00 98.38 193 GLN A CA 1
ATOM 1612 C C . GLN A 1 193 ? -1.246 -18.601 5.041 1.00 98.38 193 GLN A C 1
ATOM 1614 O O . GLN A 1 193 ? -1.891 -19.215 5.892 1.00 98.38 193 GLN A O 1
ATOM 1619 N N . LEU A 1 194 ? -0.096 -17.976 5.317 1.00 98.31 194 LEU A N 1
ATOM 1620 C CA . LEU A 1 194 ? 0.526 -17.977 6.644 1.00 98.31 194 LEU A CA 1
ATOM 1621 C C . LEU A 1 194 ? -0.362 -17.307 7.705 1.00 98.31 194 LEU A C 1
ATOM 1623 O O . LEU A 1 194 ? -0.537 -17.819 8.811 1.00 98.31 194 LEU A O 1
ATOM 1627 N N . ARG A 1 195 ? -0.947 -16.151 7.382 1.00 98.00 195 ARG A N 1
ATOM 1628 C CA . ARG A 1 195 ? -1.841 -15.428 8.295 1.00 98.00 195 ARG A CA 1
ATOM 1629 C C . ARG A 1 195 ? -3.095 -16.242 8.591 1.00 98.00 195 ARG A C 1
ATOM 1631 O O . ARG A 1 195 ? -3.466 -16.383 9.756 1.00 98.00 195 ARG A O 1
ATOM 1638 N N . ARG A 1 196 ? -3.682 -16.875 7.571 1.00 98.06 196 ARG A N 1
ATOM 1639 C CA . ARG A 1 196 ? -4.841 -17.763 7.715 1.00 98.06 196 ARG A CA 1
ATOM 1640 C C . ARG A 1 196 ? -4.527 -18.982 8.581 1.00 98.06 196 ARG A C 1
ATOM 1642 O O . ARG A 1 196 ? -5.335 -19.305 9.446 1.00 98.06 196 ARG A O 1
ATOM 1649 N N . SER A 1 197 ? -3.363 -19.620 8.422 1.00 98.00 197 SER A N 1
ATOM 1650 C CA . SER A 1 197 ? -2.975 -20.758 9.275 1.00 98.00 197 SER A CA 1
ATOM 1651 C C . SER A 1 197 ? -2.786 -20.371 10.746 1.00 98.00 197 SER A C 1
ATOM 1653 O O . SER A 1 197 ? -2.823 -21.237 11.614 1.00 98.00 197 SER A O 1
ATOM 1655 N N . ARG A 1 198 ? -2.606 -19.077 11.035 1.00 96.62 198 ARG A N 1
ATOM 1656 C CA . ARG A 1 198 ? -2.520 -18.517 12.392 1.00 96.62 198 ARG A CA 1
ATOM 1657 C C . ARG A 1 198 ? -3.820 -17.874 12.889 1.00 96.62 198 ARG A C 1
ATOM 1659 O O . ARG A 1 198 ? -3.820 -17.306 13.975 1.00 96.62 198 ARG A O 1
ATOM 1666 N N . GLY A 1 199 ? -4.907 -17.933 12.115 1.00 96.94 199 GLY A N 1
ATOM 1667 C CA . GLY A 1 199 ? -6.184 -17.304 12.471 1.00 96.94 199 GLY A CA 1
ATOM 1668 C C . GLY A 1 199 ? -6.173 -15.769 12.434 1.00 96.94 199 GLY A C 1
ATOM 1669 O O . GLY A 1 199 ? -6.983 -15.141 13.110 1.00 96.94 199 GLY A O 1
ATOM 1670 N N . LEU A 1 200 ? -5.255 -15.160 11.678 1.00 97.19 200 LEU A N 1
ATOM 1671 C CA . LEU A 1 200 ? -5.142 -13.707 11.509 1.00 97.19 200 LEU A CA 1
ATOM 1672 C C . LEU A 1 200 ? -5.928 -13.219 10.277 1.00 97.19 200 LEU A C 1
ATOM 1674 O O . LEU A 1 200 ? -6.270 -14.004 9.390 1.00 97.19 200 LEU A O 1
ATOM 1678 N N . ASN A 1 201 ? -6.180 -11.906 10.199 1.00 96.75 201 ASN A N 1
ATOM 1679 C CA . ASN A 1 201 ? -6.786 -11.271 9.023 1.00 96.75 201 ASN A CA 1
ATOM 1680 C C . ASN A 1 201 ? -5.906 -11.433 7.774 1.00 96.75 201 ASN A C 1
ATOM 1682 O O . ASN A 1 201 ? -4.682 -11.510 7.865 1.00 96.75 201 ASN A O 1
ATOM 1686 N N . THR A 1 202 ? -6.534 -11.442 6.603 1.00 97.69 202 THR A N 1
ATOM 1687 C CA . THR A 1 202 ? -5.869 -11.513 5.294 1.00 97.69 202 THR A CA 1
ATOM 1688 C C . THR A 1 202 ? -6.092 -10.232 4.503 1.00 97.69 202 THR A C 1
ATOM 1690 O O . THR A 1 202 ? -7.012 -9.470 4.795 1.00 97.69 202 THR A O 1
ATOM 1693 N N . TYR A 1 203 ? -5.285 -10.029 3.470 1.00 98.00 203 TYR A N 1
ATOM 1694 C CA . TYR A 1 203 ? -5.251 -8.810 2.674 1.00 98.00 203 TYR A CA 1
ATOM 1695 C C . TYR A 1 203 ? -5.769 -9.050 1.263 1.00 98.00 203 TYR A C 1
ATOM 1697 O O . TYR A 1 203 ? -5.399 -10.036 0.632 1.00 98.00 203 TYR A O 1
ATOM 1705 N N . GLN A 1 204 ? -6.598 -8.140 0.762 1.00 97.06 204 GLN A N 1
ATOM 1706 C CA . GLN A 1 204 ? -7.020 -8.138 -0.643 1.00 97.06 204 GLN A CA 1
ATOM 1707 C C . GLN A 1 204 ? -5.999 -7.390 -1.501 1.00 97.06 204 GLN A C 1
ATOM 1709 O O . GLN A 1 204 ? -5.432 -6.397 -1.040 1.00 97.06 204 GLN A O 1
ATOM 1714 N N . PHE A 1 205 ? -5.806 -7.801 -2.749 1.00 97.56 205 PHE A N 1
ATOM 1715 C CA . PHE A 1 205 ? -5.002 -7.079 -3.723 1.00 97.56 205 PHE A CA 1
ATOM 1716 C C . PHE A 1 205 ? -5.903 -6.357 -4.734 1.00 97.56 205 PHE A C 1
ATOM 1718 O O . PHE A 1 205 ? -6.640 -6.963 -5.510 1.00 97.56 205 PHE A O 1
ATOM 1725 N N . ARG A 1 206 ? -5.879 -5.021 -4.685 1.00 96.25 206 ARG A N 1
ATOM 1726 C CA . ARG A 1 206 ? -6.790 -4.148 -5.437 1.00 96.25 206 ARG A CA 1
ATOM 1727 C C . ARG A 1 206 ? -6.025 -3.036 -6.160 1.00 96.25 206 ARG A C 1
ATOM 1729 O O . ARG A 1 206 ? -6.102 -1.883 -5.735 1.00 96.25 206 ARG A O 1
ATOM 1736 N N . PRO A 1 207 ? -5.246 -3.366 -7.207 1.00 95.12 207 PRO A N 1
ATOM 1737 C CA . PRO A 1 207 ? -4.400 -2.404 -7.893 1.00 95.12 207 PRO A CA 1
ATOM 1738 C C . PRO A 1 207 ? -5.214 -1.355 -8.659 1.00 95.12 207 PRO A C 1
ATOM 1740 O O . PRO A 1 207 ? -6.334 -1.608 -9.115 1.00 95.12 207 PRO A O 1
ATOM 1743 N N . HIS A 1 208 ? -4.615 -0.185 -8.868 1.00 91.75 208 HIS A N 1
ATOM 1744 C CA . HIS A 1 208 ? -5.030 0.700 -9.951 1.00 91.75 208 HIS A CA 1
ATOM 1745 C C . HIS A 1 208 ? -4.738 0.012 -11.281 1.00 91.75 208 HIS A C 1
ATOM 1747 O O . HIS A 1 208 ? -3.643 -0.536 -11.480 1.00 91.75 208 HIS A O 1
ATOM 1753 N N . CYS A 1 209 ? -5.775 -0.059 -12.115 1.00 91.50 209 CYS A N 1
ATOM 1754 C CA . CYS A 1 209 ? -5.728 -0.735 -13.396 1.00 91.50 209 CYS A CA 1
ATOM 1755 C C . CYS A 1 209 ? -6.750 -0.163 -14.383 1.00 91.50 209 CYS A C 1
ATOM 1757 O O . CYS A 1 209 ? -7.953 -0.084 -14.098 1.00 91.50 209 CYS A O 1
ATOM 1759 N N . GLY A 1 210 ? -6.289 0.134 -15.593 1.00 86.88 210 GLY A N 1
ATOM 1760 C CA . GLY A 1 210 ? -7.142 0.495 -16.715 1.00 86.88 210 GLY A CA 1
ATOM 1761 C C . GLY A 1 210 ? -7.772 1.875 -16.566 1.00 86.88 210 GLY A C 1
ATOM 1762 O O . GLY A 1 210 ? -8.878 2.088 -17.061 1.00 86.88 210 GLY A O 1
ATOM 1763 N N . GLU A 1 211 ? -7.115 2.808 -15.878 1.00 87.19 211 GLU A N 1
ATOM 1764 C CA . GLU A 1 211 ? -7.380 4.241 -16.043 1.00 87.19 211 GLU A CA 1
ATOM 1765 C C . GLU A 1 211 ? -6.892 4.709 -17.418 1.00 87.19 211 GLU A C 1
ATOM 1767 O O . GLU A 1 211 ? -7.608 5.417 -18.130 1.00 87.19 211 GLU A O 1
ATOM 1772 N N . ALA A 1 212 ? -5.684 4.273 -17.778 1.00 84.56 212 ALA A N 1
ATOM 1773 C CA . ALA A 1 212 ? -5.005 4.510 -19.043 1.00 84.56 212 ALA A CA 1
ATOM 1774 C C . ALA A 1 212 ? -4.150 3.273 -19.388 1.00 84.56 212 ALA A C 1
ATOM 1776 O O . ALA A 1 212 ? -4.351 2.203 -18.821 1.00 84.56 212 ALA A O 1
ATOM 1777 N N . GLY A 1 213 ? -3.210 3.407 -20.323 1.00 84.56 213 GLY A N 1
ATOM 1778 C CA . GLY A 1 213 ? -2.279 2.328 -20.649 1.00 84.56 213 GLY A CA 1
ATOM 1779 C C . GLY A 1 213 ? -2.863 1.252 -21.559 1.00 84.56 213 GLY A C 1
ATOM 1780 O O . GLY A 1 213 ? -3.824 1.484 -22.295 1.00 84.56 213 GLY A O 1
ATOM 1781 N N . ASP A 1 214 ? -2.217 0.089 -21.552 1.00 86.06 214 ASP A N 1
ATOM 1782 C CA . ASP A 1 214 ? -2.505 -1.019 -22.459 1.00 86.06 214 ASP A CA 1
ATOM 1783 C C . ASP A 1 214 ? -3.556 -1.985 -21.881 1.00 86.06 214 ASP A C 1
ATOM 1785 O O . ASP A 1 214 ? -3.637 -2.206 -20.672 1.00 86.06 214 ASP A O 1
ATOM 1789 N N . VAL A 1 215 ? -4.350 -2.618 -22.752 1.00 88.06 215 VAL A N 1
ATOM 1790 C CA . VAL A 1 215 ? -5.400 -3.583 -22.361 1.00 88.06 215 VAL A CA 1
ATOM 1791 C C . VAL A 1 215 ? -4.822 -4.802 -21.623 1.00 88.06 215 VAL A C 1
ATOM 1793 O O . VAL A 1 215 ? -5.501 -5.432 -20.806 1.00 88.06 215 VAL A O 1
ATOM 1796 N N . SER A 1 216 ? -3.550 -5.130 -21.848 1.00 87.81 216 SER A N 1
ATOM 1797 C CA . SER A 1 216 ? -2.840 -6.177 -21.111 1.00 87.81 216 SER A CA 1
ATOM 1798 C C . SER A 1 216 ? -2.797 -5.934 -19.597 1.00 87.81 216 SER A C 1
ATOM 1800 O O . SER A 1 216 ? -2.800 -6.912 -18.846 1.00 87.81 216 SER A O 1
ATOM 1802 N N . HIS A 1 217 ? -2.870 -4.683 -19.120 1.00 90.50 217 HIS A N 1
ATOM 1803 C CA . HIS A 1 217 ? -2.974 -4.373 -17.685 1.00 90.50 217 HIS A CA 1
ATOM 1804 C C . HIS A 1 217 ? -4.216 -5.012 -17.075 1.00 90.50 217 HIS A C 1
ATOM 1806 O O . HIS A 1 217 ? -4.126 -5.687 -16.051 1.00 90.50 217 HIS A O 1
ATOM 1812 N N . LEU A 1 218 ? -5.360 -4.867 -17.749 1.00 91.44 218 LEU A N 1
ATOM 1813 C CA . LEU A 1 218 ? -6.631 -5.455 -17.326 1.00 91.44 218 LEU A CA 1
ATOM 1814 C C . LEU A 1 218 ? -6.581 -6.982 -17.368 1.00 91.44 218 LEU A C 1
ATOM 1816 O O . LEU A 1 218 ? -7.162 -7.631 -16.504 1.00 91.44 218 LEU A O 1
ATOM 1820 N N . THR A 1 219 ? -5.854 -7.558 -18.328 1.00 91.38 219 THR A N 1
ATOM 1821 C CA . THR A 1 21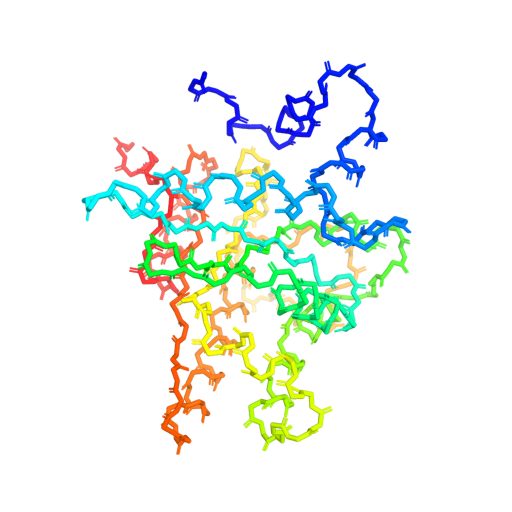9 ? -5.650 -9.013 -18.399 1.00 91.38 219 THR A CA 1
ATOM 1822 C C . THR A 1 219 ? -4.839 -9.512 -17.202 1.00 91.38 219 THR A C 1
ATOM 1824 O O . THR A 1 219 ? -5.234 -10.478 -16.552 1.00 91.38 219 THR A O 1
ATOM 1827 N N . ALA A 1 220 ? -3.741 -8.832 -16.860 1.00 91.94 220 ALA A N 1
ATOM 1828 C CA . ALA A 1 220 ? -2.931 -9.172 -15.693 1.00 91.94 220 ALA A CA 1
ATOM 1829 C C . ALA A 1 220 ? -3.715 -8.987 -14.383 1.00 91.94 220 ALA A C 1
ATOM 1831 O O . ALA A 1 220 ? -3.704 -9.867 -13.524 1.00 91.94 220 ALA A O 1
ATOM 1832 N N . ALA A 1 221 ? -4.444 -7.878 -14.238 1.00 93.25 221 ALA A N 1
ATOM 1833 C CA . ALA A 1 221 ? -5.270 -7.632 -13.062 1.00 93.25 221 ALA A CA 1
ATOM 1834 C C . ALA A 1 221 ? -6.412 -8.649 -12.937 1.00 93.25 221 ALA A C 1
ATOM 1836 O O . ALA A 1 221 ? -6.674 -9.122 -11.839 1.00 93.25 221 ALA A O 1
ATOM 1837 N N . TYR A 1 222 ? -7.030 -9.064 -14.044 1.00 93.88 222 TYR A N 1
ATOM 1838 C CA . TYR A 1 222 ? -8.035 -10.128 -14.036 1.00 93.88 222 TYR A CA 1
ATOM 1839 C C . TYR A 1 222 ? -7.481 -11.463 -13.511 1.00 93.88 222 TYR A C 1
ATOM 1841 O O . TYR A 1 222 ? -8.197 -12.202 -12.840 1.00 93.88 222 TYR A O 1
ATOM 1849 N N . MET A 1 223 ? -6.212 -11.777 -13.793 1.00 93.56 223 MET A N 1
ATOM 1850 C CA . MET A 1 223 ? -5.578 -13.008 -13.311 1.00 93.56 223 MET A CA 1
ATOM 1851 C C . MET A 1 223 ? -5.156 -12.939 -11.840 1.00 93.56 223 MET A C 1
ATOM 1853 O O . MET A 1 223 ? -5.201 -13.958 -11.151 1.00 93.56 223 MET A O 1
ATOM 1857 N N . PHE A 1 224 ? -4.709 -11.771 -1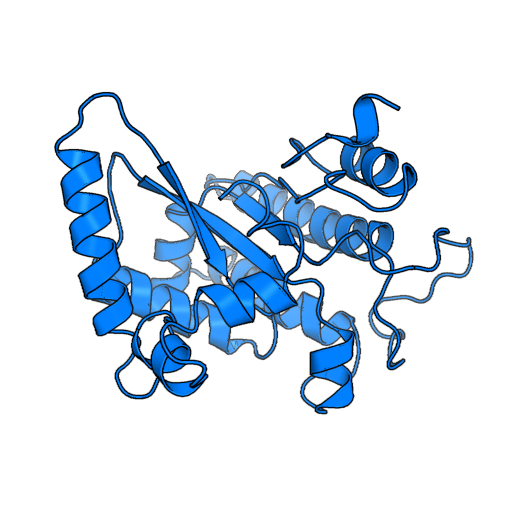1.369 1.00 94.12 224 PHE A N 1
ATOM 1858 C CA . PHE A 1 224 ? -3.982 -11.656 -10.101 1.00 94.12 224 PHE A CA 1
ATOM 1859 C C . PHE A 1 224 ? -4.681 -10.829 -9.016 1.00 94.12 224 PHE A C 1
ATOM 1861 O O . PHE A 1 224 ? -4.270 -10.910 -7.863 1.00 94.12 224 PHE A O 1
ATOM 1868 N N . ALA A 1 225 ? -5.697 -10.031 -9.338 1.00 94.19 225 ALA A N 1
ATOM 1869 C CA . ALA A 1 225 ? -6.350 -9.133 -8.388 1.00 94.19 225 ALA A CA 1
ATOM 1870 C C . ALA A 1 225 ? -7.801 -9.532 -8.094 1.00 94.19 225 ALA A C 1
ATOM 1872 O O . ALA A 1 225 ? -8.509 -10.061 -8.949 1.00 94.19 225 ALA A O 1
ATOM 1873 N N . GLU A 1 226 ? -8.276 -9.222 -6.887 1.00 93.62 226 GLU A N 1
ATOM 1874 C CA . GLU A 1 226 ? -9.675 -9.432 -6.499 1.00 93.62 226 GLU A CA 1
ATOM 1875 C C . GLU A 1 226 ? -10.597 -8.283 -6.936 1.00 93.62 226 GLU A C 1
ATOM 1877 O O . GLU A 1 226 ? -11.807 -8.471 -7.067 1.00 93.62 226 GLU A O 1
ATOM 1882 N N . ASN A 1 227 ? -10.047 -7.084 -7.136 1.00 92.81 227 ASN A N 1
ATOM 1883 C CA . ASN A 1 227 ? -10.759 -5.912 -7.648 1.00 92.81 227 ASN A CA 1
ATOM 1884 C C . ASN A 1 227 ? -9.764 -4.958 -8.329 1.00 92.81 227 ASN A C 1
ATOM 1886 O O . ASN A 1 227 ? -8.565 -5.045 -8.092 1.00 92.81 227 ASN A O 1
ATOM 1890 N N . ILE A 1 228 ? -10.253 -4.014 -9.127 1.00 92.31 228 ILE A N 1
ATOM 1891 C CA . ILE A 1 228 ? -9.447 -2.966 -9.751 1.00 92.31 228 ILE A CA 1
ATOM 1892 C C . ILE A 1 228 ? -9.979 -1.583 -9.392 1.00 92.31 228 ILE A C 1
ATOM 1894 O O . ILE A 1 228 ? -11.184 -1.370 -9.255 1.00 92.31 228 ILE A O 1
ATOM 1898 N N . SER A 1 229 ? -9.076 -0.615 -9.283 1.00 88.44 229 SER A N 1
ATOM 1899 C CA . SER A 1 229 ? -9.451 0.801 -9.284 1.00 88.44 229 SER A CA 1
ATOM 1900 C C . SER A 1 229 ? -9.384 1.325 -10.720 1.00 88.44 229 SER A C 1
ATOM 1902 O O . SER A 1 229 ? -8.384 1.087 -11.385 1.00 88.44 229 SER A O 1
ATOM 1904 N N . HIS A 1 230 ? -10.421 2.050 -11.162 1.00 88.50 230 HIS A N 1
ATOM 1905 C CA . HIS A 1 230 ? -10.653 2.602 -12.516 1.00 88.50 230 HIS A CA 1
ATOM 1906 C C . HIS A 1 230 ? -11.434 1.722 -13.503 1.00 88.50 230 HIS A C 1
ATOM 1908 O O . HIS A 1 230 ? -12.649 1.897 -13.611 1.00 88.50 230 HIS A O 1
ATOM 1914 N N . GLY A 1 231 ? -10.774 0.858 -14.281 1.00 87.81 231 GLY A N 1
ATOM 1915 C CA . GLY A 1 231 ? -11.432 0.049 -15.319 1.00 87.81 231 GLY A CA 1
ATOM 1916 C C . GLY A 1 231 ? -12.084 0.850 -16.460 1.00 87.81 231 GLY A C 1
ATOM 1917 O O . GLY A 1 231 ? -13.051 0.392 -17.066 1.00 87.81 231 GLY A O 1
ATOM 1918 N N . LEU A 1 232 ? -11.592 2.053 -16.768 1.00 88.44 232 LEU A N 1
ATOM 1919 C CA . LEU A 1 232 ? -12.079 2.886 -17.874 1.00 88.44 232 LEU A CA 1
ATOM 1920 C C . LEU A 1 232 ? -11.804 2.256 -19.247 1.00 88.44 232 LEU A C 1
ATOM 1922 O O . LEU A 1 232 ? -12.642 2.365 -20.144 1.00 88.44 232 LEU A O 1
ATOM 1926 N N . VAL A 1 233 ? -10.669 1.567 -19.391 1.00 88.31 233 VAL A N 1
ATOM 1927 C CA . VAL A 1 233 ? -10.245 0.905 -20.637 1.00 88.31 233 VAL A CA 1
ATOM 1928 C C . VAL A 1 233 ? -11.102 -0.329 -20.969 1.00 88.31 233 VAL A C 1
ATOM 1930 O O . VAL A 1 233 ? -11.172 -0.709 -22.129 1.00 88.31 233 VAL A O 1
ATOM 1933 N N . LEU A 1 234 ? -11.878 -0.880 -20.019 1.00 88.38 234 LEU A N 1
ATOM 1934 C CA . LEU A 1 234 ? -12.834 -1.977 -20.286 1.00 88.38 234 LEU A CA 1
ATOM 1935 C C . LEU A 1 234 ? -13.951 -1.604 -21.275 1.00 88.38 234 LEU A C 1
ATOM 1937 O O . LEU A 1 234 ? -14.687 -2.475 -21.730 1.00 88.38 234 LEU A O 1
ATOM 1941 N N . ARG A 1 235 ? -14.143 -0.307 -21.539 1.00 84.69 235 ARG A N 1
ATOM 1942 C CA . ARG A 1 235 ? -15.165 0.193 -22.469 1.00 84.69 235 ARG A CA 1
ATOM 1943 C C . ARG A 1 235 ? -14.711 0.212 -23.929 1.00 84.69 235 ARG A C 1
ATOM 1945 O O . ARG A 1 235 ? -15.553 0.500 -24.778 1.00 84.69 235 ARG A O 1
ATOM 1952 N N . GLN A 1 236 ? -13.416 0.034 -24.188 1.00 61.72 236 GLN A N 1
ATOM 1953 C CA . GLN A 1 236 ? -12.853 -0.015 -25.540 1.00 61.72 236 GLN A CA 1
ATOM 1954 C C . GLN A 1 236 ? -13.119 -1.380 -26.170 1.00 61.72 236 GLN A C 1
ATOM 1956 O O . GLN A 1 236 ? -13.435 -1.387 -27.379 1.00 61.72 236 GLN A O 1
#